Protein AF-W2D8Y1-F1 (afdb_monomer_lite)

Structure (mmCIF, N/CA/C/O backbone):
data_AF-W2D8Y1-F1
#
_entry.id   AF-W2D8Y1-F1
#
loop_
_atom_site.group_PDB
_atom_site.id
_atom_site.type_symbol
_atom_site.label_atom_id
_atom_site.label_alt_id
_atom_site.label_comp_id
_atom_site.label_asym_id
_atom_site.label_entity_id
_atom_site.label_seq_id
_atom_site.pdbx_PDB_ins_code
_atom_site.Cartn_x
_atom_site.Cartn_y
_atom_site.Cartn_z
_atom_site.occupancy
_atom_site.B_iso_or_equiv
_atom_site.auth_seq_id
_atom_site.auth_comp_id
_atom_site.auth_asym_id
_atom_site.auth_atom_id
_atom_site.pdbx_PDB_model_num
ATOM 1 N N . MET A 1 1 ? 14.731 8.573 15.721 1.00 35.47 1 MET A N 1
ATOM 2 C CA . MET A 1 1 ? 14.265 7.332 16.373 1.00 35.47 1 MET A CA 1
ATOM 3 C C . MET A 1 1 ? 12.800 7.178 16.001 1.00 35.47 1 MET A C 1
ATOM 5 O O . MET A 1 1 ? 11.985 7.925 16.518 1.00 35.47 1 MET A O 1
ATOM 9 N N . ILE A 1 2 ? 12.473 6.357 14.999 1.00 42.12 2 ILE A N 1
ATOM 10 C CA . ILE A 1 2 ? 11.069 6.104 14.643 1.00 42.12 2 ILE A CA 1
ATOM 11 C C . ILE A 1 2 ? 10.593 5.062 15.650 1.00 42.12 2 ILE A C 1
ATOM 13 O O . ILE A 1 2 ? 10.961 3.896 15.537 1.00 42.12 2 ILE A O 1
ATOM 17 N N . CYS A 1 3 ? 9.882 5.498 16.687 1.00 50.66 3 CYS A N 1
ATOM 18 C CA . CYS A 1 3 ? 9.230 4.574 17.605 1.00 50.66 3 CYS A CA 1
ATOM 19 C C . CYS A 1 3 ? 8.139 3.858 16.800 1.00 50.66 3 CYS A C 1
ATOM 21 O O . CYS A 1 3 ? 7.205 4.500 16.314 1.00 50.66 3 CYS A O 1
ATOM 23 N N . THR A 1 4 ? 8.297 2.560 16.553 1.00 70.75 4 THR A N 1
ATOM 24 C CA . THR A 1 4 ? 7.277 1.773 15.860 1.00 70.75 4 THR A CA 1
ATOM 25 C C . THR A 1 4 ? 6.094 1.615 16.797 1.00 70.75 4 THR A C 1
ATOM 27 O O . THR A 1 4 ? 6.133 0.815 17.721 1.00 70.75 4 THR A O 1
ATOM 30 N N . ARG A 1 5 ? 5.061 2.429 16.573 1.00 83.75 5 ARG A N 1
ATOM 31 C CA . ARG A 1 5 ? 3.803 2.375 17.318 1.00 83.75 5 ARG A CA 1
ATOM 32 C C . ARG A 1 5 ? 3.112 1.037 17.057 1.00 83.75 5 ARG A C 1
ATOM 34 O O . ARG A 1 5 ? 2.806 0.731 15.899 1.00 83.75 5 ARG A O 1
ATOM 41 N N . GLU A 1 6 ? 2.890 0.250 18.097 1.00 92.31 6 GLU A N 1
ATOM 42 C CA . GLU A 1 6 ? 2.259 -1.067 18.029 1.00 92.31 6 GLU A CA 1
ATOM 43 C C . GLU A 1 6 ? 0.731 -0.972 18.150 1.00 92.31 6 GLU A C 1
ATOM 45 O O . GLU A 1 6 ? 0.166 0.054 18.530 1.00 92.31 6 GLU A O 1
ATOM 50 N N . VAL A 1 7 ? 0.030 -2.067 17.834 1.00 94.00 7 VAL A N 1
ATOM 51 C CA . VAL A 1 7 ? -1.444 -2.146 17.938 1.00 94.00 7 VAL A CA 1
ATOM 52 C C . VAL A 1 7 ? -1.934 -1.789 19.346 1.00 94.00 7 VAL A C 1
ATOM 54 O O . VAL A 1 7 ? -2.941 -1.101 19.497 1.00 94.00 7 VAL A O 1
ATOM 57 N N . GLY A 1 8 ? -1.221 -2.249 20.379 1.00 93.56 8 GLY A N 1
ATOM 58 C CA . GLY A 1 8 ? -1.567 -1.969 21.773 1.00 93.56 8 GLY A CA 1
ATOM 59 C C . GLY A 1 8 ? -1.467 -0.485 22.125 1.00 93.56 8 GLY A C 1
ATOM 60 O O . GLY A 1 8 ? -2.316 0.018 22.858 1.00 93.56 8 GLY A O 1
ATOM 61 N N . ASP A 1 9 ? -0.495 0.227 21.551 1.00 94.19 9 ASP A N 1
ATOM 62 C CA . ASP A 1 9 ? -0.310 1.662 21.786 1.00 94.19 9 ASP A CA 1
ATOM 63 C C . ASP A 1 9 ? -1.487 2.455 21.214 1.00 94.19 9 ASP A C 1
ATOM 65 O O . ASP A 1 9 ? -2.000 3.373 21.850 1.00 94.19 9 ASP A O 1
ATOM 69 N N . ILE A 1 10 ? -1.957 2.061 20.026 1.00 94.94 10 ILE A N 1
ATOM 70 C CA . ILE A 1 10 ? -3.110 2.685 19.368 1.00 94.94 10 ILE A CA 1
ATOM 71 C C . ILE A 1 10 ? -4.388 2.464 20.185 1.00 94.94 10 ILE A C 1
ATOM 73 O O . ILE A 1 10 ? -5.130 3.409 20.442 1.00 94.94 10 ILE A O 1
ATOM 77 N N . ILE A 1 11 ? -4.636 1.231 20.633 1.00 94.62 11 ILE A N 1
ATOM 78 C CA . ILE A 1 11 ? -5.813 0.915 21.461 1.00 94.62 11 ILE A CA 1
ATOM 79 C C . ILE A 1 11 ? -5.760 1.672 22.795 1.00 94.62 11 ILE A C 1
ATOM 81 O O . ILE A 1 11 ? -6.788 2.137 23.285 1.00 94.62 11 ILE A O 1
ATOM 85 N N . SER A 1 12 ? -4.570 1.813 23.380 1.00 93.88 12 SER A N 1
ATOM 86 C CA . SER A 1 12 ? -4.385 2.544 24.636 1.00 93.88 12 SER A CA 1
ATOM 87 C C . SER A 1 12 ? -4.675 4.035 24.465 1.00 93.88 12 SER A C 1
ATOM 89 O O . SER A 1 12 ? -5.379 4.601 25.297 1.00 93.88 12 SER A O 1
ATOM 91 N N . GLU A 1 13 ? -4.222 4.650 23.367 1.00 94.56 13 GLU A N 1
ATOM 92 C CA . GLU A 1 13 ? -4.558 6.041 23.031 1.00 94.56 13 GLU A CA 1
ATOM 93 C C . GLU A 1 13 ? -6.070 6.240 22.901 1.00 94.56 13 GLU A C 1
ATOM 95 O O . GLU A 1 13 ? -6.616 7.129 23.548 1.00 94.56 13 GLU A O 1
ATOM 100 N N . ILE A 1 14 ? -6.758 5.364 22.159 1.00 94.12 14 ILE A N 1
ATOM 101 C CA . ILE A 1 14 ? -8.221 5.417 22.016 1.00 94.12 14 ILE A CA 1
ATOM 102 C C . ILE A 1 14 ? -8.897 5.367 23.391 1.00 94.12 14 ILE A C 1
ATOM 104 O O . ILE A 1 14 ? -9.750 6.200 23.687 1.00 94.12 14 ILE A O 1
ATOM 108 N N . ASN A 1 15 ? -8.497 4.435 24.260 1.00 92.50 15 ASN A N 1
ATOM 109 C CA . ASN A 1 15 ? -9.075 4.311 25.600 1.00 92.50 15 ASN A CA 1
ATOM 110 C C . ASN A 1 15 ? -8.847 5.557 26.461 1.00 92.50 15 ASN A C 1
ATOM 112 O O . ASN A 1 15 ? -9.757 5.990 27.168 1.00 92.50 15 ASN A O 1
ATOM 116 N N . MET A 1 16 ? -7.648 6.138 26.404 1.00 92.12 16 MET A N 1
ATOM 117 C CA . MET A 1 16 ? -7.338 7.369 27.129 1.00 92.12 16 MET A CA 1
ATOM 118 C C . MET A 1 16 ? -8.177 8.543 26.617 1.00 92.12 16 MET A C 1
ATOM 120 O O . MET A 1 16 ? -8.716 9.297 27.428 1.00 92.12 16 MET A O 1
ATOM 124 N N . THR A 1 17 ? -8.349 8.668 25.299 1.00 92.81 17 THR A N 1
ATOM 125 C CA . THR A 1 17 ? -9.210 9.697 24.706 1.00 92.81 17 THR A CA 1
ATOM 126 C C . THR A 1 17 ? -10.669 9.493 25.099 1.00 92.81 17 THR A C 1
ATOM 128 O O . THR A 1 17 ? -11.299 10.448 25.525 1.00 92.81 17 THR A O 1
ATOM 131 N N . VAL A 1 18 ? -11.198 8.267 25.060 1.00 92.00 18 VAL A N 1
ATOM 132 C CA . VAL A 1 18 ? -12.578 7.966 25.494 1.00 92.00 18 VAL A CA 1
ATOM 133 C C . VAL A 1 18 ? -12.795 8.279 26.978 1.00 92.00 18 VAL A C 1
ATOM 135 O O . VAL A 1 18 ? -13.864 8.757 27.354 1.00 92.00 18 VAL A O 1
ATOM 138 N N . ALA A 1 19 ? -11.798 8.038 27.834 1.00 91.00 19 ALA A N 1
ATOM 139 C CA . ALA A 1 19 ? -11.885 8.372 29.255 1.00 91.00 19 ALA A CA 1
ATOM 140 C C . ALA A 1 19 ? -11.982 9.890 29.503 1.00 91.00 19 ALA A C 1
ATOM 142 O O . ALA A 1 19 ? -12.666 10.307 30.437 1.00 91.00 19 ALA A O 1
ATOM 143 N N . ALA A 1 20 ? -11.324 10.707 28.674 1.00 90.88 20 ALA A N 1
ATOM 144 C CA . ALA A 1 20 ? -11.417 12.168 28.729 1.00 90.88 20 ALA A CA 1
ATOM 145 C C . ALA A 1 20 ? -12.668 12.708 28.007 1.00 90.88 20 ALA A C 1
ATOM 147 O O . ALA A 1 20 ? -13.312 13.643 28.479 1.00 90.88 20 ALA A O 1
ATOM 148 N N . GLU A 1 21 ? -13.027 12.094 26.881 1.00 90.50 21 GLU A N 1
ATOM 149 C CA . GLU A 1 21 ? -14.081 12.510 25.960 1.00 90.50 21 GLU A CA 1
ATOM 150 C C . GLU A 1 21 ? -14.948 11.299 25.557 1.00 90.50 21 GLU A C 1
ATOM 152 O O . GLU A 1 21 ? -14.767 10.713 24.487 1.00 90.50 21 GLU A O 1
ATOM 157 N N . PRO A 1 22 ? -15.958 10.923 26.368 1.00 88.62 22 PRO A N 1
ATOM 158 C CA . PRO A 1 22 ? -16.753 9.707 26.143 1.00 88.62 22 PRO A CA 1
ATOM 159 C C . PRO A 1 22 ? -17.559 9.666 24.836 1.00 88.62 22 PRO A C 1
ATOM 161 O O . PRO A 1 22 ? -18.131 8.632 24.500 1.00 88.62 22 PRO A O 1
ATOM 164 N N . ARG A 1 23 ? -17.661 10.796 24.124 1.00 88.44 23 ARG A N 1
ATOM 165 C CA . ARG A 1 23 ? -18.372 10.936 22.842 1.00 88.44 23 ARG A CA 1
ATOM 166 C C . ARG A 1 23 ? -17.430 11.122 21.647 1.00 88.44 23 ARG A C 1
ATOM 168 O O . ARG A 1 23 ? -17.911 11.455 20.566 1.00 88.44 23 ARG A O 1
ATOM 175 N N . ALA A 1 24 ? -16.122 10.953 21.838 1.00 91.06 24 ALA A N 1
ATOM 176 C CA . ALA A 1 24 ? -15.154 11.055 20.755 1.00 91.06 24 ALA A CA 1
ATOM 177 C C . ALA A 1 24 ? -15.461 10.035 19.646 1.00 91.06 24 ALA A C 1
ATOM 179 O O . ALA A 1 24 ? -15.794 8.876 19.913 1.00 91.06 24 ALA A O 1
ATOM 180 N N . VAL A 1 25 ? -15.343 10.483 18.397 1.00 94.19 25 VAL A N 1
ATOM 181 C CA . VAL A 1 25 ? -15.469 9.642 17.201 1.00 94.19 25 VAL A CA 1
ATOM 182 C C . VAL A 1 25 ? -14.084 9.467 16.603 1.00 94.19 25 VAL A C 1
ATOM 184 O O . VAL A 1 25 ? -13.379 10.450 16.397 1.00 94.19 25 VAL A O 1
ATOM 187 N N . PHE A 1 26 ? -13.689 8.236 16.296 1.00 96.19 26 PHE A N 1
ATOM 188 C CA . PHE A 1 26 ? -12.331 7.934 15.851 1.00 96.19 26 PHE A CA 1
ATOM 189 C C . PHE A 1 26 ? -12.291 7.551 14.380 1.00 96.19 26 PHE A C 1
ATOM 191 O O . PHE A 1 26 ? -13.003 6.643 13.948 1.00 96.19 26 PHE A O 1
ATOM 198 N N . TRP A 1 27 ? -11.417 8.206 13.620 1.00 96.75 27 TRP A N 1
ATOM 199 C CA . TRP A 1 27 ? -11.054 7.791 12.268 1.00 96.75 27 TRP A CA 1
ATOM 200 C C . TRP A 1 27 ? -9.610 7.307 12.270 1.00 96.75 27 TRP A C 1
ATOM 202 O O . TRP A 1 27 ? -8.678 8.073 12.521 1.00 96.75 27 TRP A O 1
ATOM 212 N N . LEU A 1 28 ? -9.426 6.022 11.999 1.00 96.62 28 LEU A N 1
ATOM 213 C CA . LEU A 1 28 ? -8.111 5.411 11.871 1.00 96.62 28 LEU A CA 1
ATOM 214 C C . LEU A 1 28 ? -7.688 5.504 10.410 1.00 96.62 28 LEU A C 1
ATOM 216 O O . LEU A 1 28 ? -8.441 5.087 9.533 1.00 96.62 28 LEU A O 1
ATOM 220 N N . LEU A 1 29 ? -6.492 6.033 10.166 1.00 94.25 29 LEU A N 1
ATOM 221 C CA . LEU A 1 29 ? -5.929 6.247 8.832 1.00 94.25 29 LEU A CA 1
ATOM 222 C C . LEU A 1 29 ? -4.572 5.544 8.693 1.00 94.25 29 LEU A C 1
ATOM 224 O O . LEU A 1 29 ? -3.886 5.291 9.691 1.00 94.25 29 LEU A O 1
ATOM 228 N N . GLU A 1 30 ? -4.162 5.228 7.465 1.00 90.00 30 GLU A N 1
ATOM 229 C CA . GLU A 1 30 ? -2.935 4.466 7.219 1.00 90.00 30 GLU A CA 1
ATOM 230 C C . GLU A 1 30 ? -1.665 5.245 7.555 1.00 90.00 30 GLU A C 1
ATOM 232 O O . GLU A 1 30 ? -0.776 4.693 8.215 1.00 90.00 30 GLU A O 1
ATOM 237 N N . GLY A 1 31 ? -1.583 6.509 7.137 1.00 88.12 31 GLY A N 1
ATOM 238 C CA . GLY A 1 31 ? -0.382 7.320 7.290 1.00 88.12 31 GLY A CA 1
ATOM 239 C C . GLY A 1 31 ? -0.631 8.817 7.465 1.00 88.12 31 GLY A C 1
ATOM 240 O O . GLY A 1 31 ? -1.733 9.347 7.319 1.00 88.12 31 GLY A O 1
ATOM 241 N N . VAL A 1 32 ? 0.452 9.533 7.759 1.00 88.69 32 VAL A N 1
ATOM 242 C CA . VAL A 1 32 ? 0.455 10.986 7.983 1.00 88.69 32 VAL A CA 1
ATOM 243 C C . VAL A 1 32 ? -0.107 11.802 6.811 1.00 88.69 32 VAL A C 1
ATOM 245 O O . VAL A 1 32 ? -0.641 12.894 7.021 1.00 88.69 32 VAL A O 1
ATOM 248 N N . THR A 1 33 ? 0.010 11.315 5.574 1.00 85.81 33 THR A N 1
ATOM 249 C CA . THR A 1 33 ? -0.541 12.004 4.397 1.00 85.81 33 THR A CA 1
ATOM 250 C C . THR A 1 33 ? -2.067 12.014 4.436 1.00 85.81 33 THR A C 1
ATOM 252 O O . THR A 1 33 ? -2.664 13.069 4.218 1.00 85.81 33 THR A O 1
ATOM 255 N N . ASP A 1 34 ? -2.689 10.905 4.832 1.00 87.56 34 ASP A N 1
ATOM 256 C CA . ASP A 1 34 ? -4.142 10.798 4.992 1.00 87.56 34 ASP A CA 1
ATOM 257 C C . ASP A 1 34 ? -4.629 11.739 6.091 1.00 87.56 34 ASP A C 1
ATOM 259 O O . ASP A 1 34 ? -5.604 12.466 5.911 1.00 87.56 34 ASP A O 1
ATOM 263 N N . ILE A 1 35 ? -3.892 11.810 7.207 1.00 91.00 35 ILE A N 1
ATOM 264 C CA . ILE A 1 35 ? -4.179 12.755 8.294 1.00 91.00 35 ILE A CA 1
ATOM 265 C C . ILE A 1 35 ? -4.199 14.184 7.751 1.00 91.00 35 ILE A C 1
ATOM 267 O O . ILE A 1 35 ? -5.145 14.928 8.000 1.00 91.00 35 ILE A O 1
ATOM 271 N N . LYS A 1 36 ? -3.180 14.580 6.980 1.00 90.44 36 LYS A N 1
ATOM 272 C CA . LYS A 1 36 ? -3.116 15.921 6.376 1.00 90.44 36 LYS A CA 1
ATOM 273 C C . LYS A 1 36 ? -4.267 16.168 5.403 1.00 90.44 36 LYS A C 1
ATOM 275 O O . LYS A 1 36 ? -4.776 17.288 5.353 1.00 90.44 36 LYS A O 1
ATOM 280 N N . PHE A 1 37 ? -4.676 15.149 4.651 1.00 86.12 37 PHE A N 1
ATOM 281 C CA . PHE A 1 37 ? -5.783 15.245 3.708 1.00 86.12 37 PHE A CA 1
ATOM 282 C C . PHE A 1 37 ? -7.137 15.400 4.416 1.00 86.12 37 PHE A C 1
ATOM 284 O O . PHE A 1 37 ? -7.908 16.296 4.066 1.00 86.12 37 PHE A O 1
ATOM 291 N N . PHE A 1 38 ? -7.425 14.585 5.431 1.00 89.75 38 PHE A N 1
ATOM 292 C CA . PHE A 1 38 ? -8.728 14.576 6.102 1.00 89.75 38 PHE A CA 1
ATOM 293 C C . PHE A 1 38 ? -8.873 15.629 7.197 1.00 89.75 38 PHE A C 1
ATOM 295 O O . PHE A 1 38 ? -9.977 16.124 7.392 1.00 89.75 38 PHE A O 1
ATOM 302 N N . LYS A 1 39 ? -7.791 16.039 7.870 1.00 92.62 39 LYS A N 1
ATOM 303 C CA . LYS A 1 39 ? -7.836 17.029 8.962 1.00 92.62 39 LYS A CA 1
ATOM 304 C C . LYS A 1 39 ? -8.646 18.301 8.649 1.00 92.62 39 LYS A C 1
ATOM 306 O O . LYS A 1 39 ? -9.428 18.694 9.505 1.00 92.62 39 LYS A O 1
ATOM 311 N N . PRO A 1 40 ? -8.522 18.952 7.475 1.00 92.50 40 PRO A N 1
ATOM 312 C CA . PRO A 1 40 ? -9.338 20.127 7.151 1.00 92.50 40 PRO A CA 1
ATOM 313 C C . PRO A 1 40 ? -10.776 19.806 6.690 1.00 92.50 40 PRO A C 1
ATOM 315 O O . PRO A 1 40 ? -11.501 20.724 6.323 1.00 92.50 40 PRO A O 1
ATOM 318 N N . ARG A 1 41 ? -11.178 18.529 6.638 1.00 91.75 41 ARG A N 1
ATOM 319 C CA . ARG A 1 41 ? -12.439 18.035 6.045 1.00 91.75 41 ARG A CA 1
ATOM 320 C C . ARG A 1 41 ? -13.338 17.285 7.035 1.00 91.75 41 ARG A C 1
ATOM 322 O O . ARG A 1 41 ? -14.358 16.745 6.619 1.00 91.75 41 ARG A O 1
ATOM 329 N N . ILE A 1 42 ? -12.955 17.215 8.307 1.00 92.25 42 ILE A N 1
ATOM 330 C CA . ILE A 1 42 ? -13.695 16.503 9.356 1.00 92.25 42 ILE A CA 1
ATOM 331 C C . ILE A 1 42 ? -14.308 17.469 10.371 1.00 92.25 42 ILE A C 1
ATOM 333 O O . ILE A 1 42 ? -13.831 18.588 10.556 1.00 92.25 42 ILE A O 1
ATOM 337 N N . GLU A 1 43 ? -15.346 16.999 11.058 1.00 88.06 43 GLU A N 1
ATOM 338 C CA . GLU A 1 43 ? -15.933 17.685 12.208 1.00 88.06 43 GLU A CA 1
ATOM 339 C C . GLU A 1 43 ? -14.949 17.747 13.382 1.00 88.06 43 GLU A C 1
ATOM 341 O O . GLU A 1 43 ? -14.168 16.818 13.600 1.00 88.06 43 GLU A O 1
ATOM 346 N N . GLN A 1 44 ? -15.033 18.807 14.193 1.00 81.75 44 GLN A N 1
ATOM 347 C CA . GLN A 1 44 ? -14.128 19.020 15.335 1.00 81.75 44 GLN A CA 1
ATOM 348 C C . GLN A 1 44 ? -14.169 17.888 16.373 1.00 81.75 44 GLN A C 1
ATOM 350 O O . GLN A 1 44 ? -13.180 17.656 17.059 1.00 81.75 44 GLN A O 1
ATOM 355 N N . SER A 1 45 ? -15.288 17.168 16.473 1.00 84.62 45 SER A N 1
ATOM 356 C CA . SER A 1 45 ? -15.465 16.032 17.386 1.00 84.62 45 SER A CA 1
ATOM 357 C C . SER A 1 45 ? -14.826 14.724 16.895 1.00 84.62 45 SER A C 1
ATOM 359 O O . S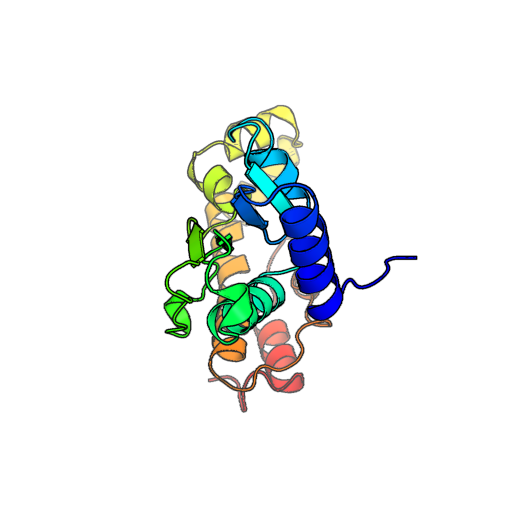ER A 1 45 ? -14.982 13.689 17.546 1.00 84.62 45 SER A O 1
ATOM 361 N N . THR A 1 46 ? -14.167 14.737 15.732 1.00 93.06 46 THR A N 1
ATOM 362 C CA . THR A 1 46 ? -13.526 13.554 15.148 1.00 93.06 46 THR A CA 1
ATOM 363 C C . THR A 1 46 ? -12.031 13.548 15.454 1.00 93.06 46 THR A C 1
ATOM 365 O O . THR A 1 46 ? -11.283 14.429 15.030 1.00 93.06 46 THR A O 1
ATOM 368 N N . THR A 1 47 ? -11.569 12.521 16.157 1.00 95.25 47 THR A N 1
ATOM 369 C CA . THR A 1 47 ? -10.153 12.272 16.420 1.00 95.25 47 THR A CA 1
ATOM 370 C C . THR A 1 47 ? -9.559 11.413 15.306 1.00 95.25 47 THR A C 1
ATOM 372 O O . THR A 1 47 ? -9.999 10.288 15.069 1.00 95.25 47 THR A O 1
ATOM 375 N N . LEU A 1 48 ? -8.533 11.930 14.628 1.00 95.44 48 LEU A N 1
ATOM 376 C CA . LEU A 1 48 ? -7.789 11.175 13.621 1.00 95.44 48 LEU A CA 1
ATOM 377 C C . LEU A 1 48 ? -6.603 10.439 14.255 1.00 95.44 48 LEU A C 1
ATOM 379 O O . LEU A 1 48 ? -5.818 11.052 14.978 1.00 95.44 48 LEU A O 1
ATOM 383 N N . ILE A 1 49 ? -6.432 9.158 13.930 1.00 95.56 49 ILE A N 1
ATOM 384 C CA . ILE A 1 49 ? -5.352 8.311 14.449 1.00 95.56 49 ILE A CA 1
ATOM 385 C C . ILE A 1 49 ? -4.560 7.696 13.294 1.00 95.56 49 ILE A C 1
ATOM 387 O O . ILE A 1 49 ? -5.089 6.921 12.501 1.00 95.56 49 ILE A O 1
ATOM 391 N N . GLU A 1 50 ? -3.261 7.990 13.232 1.00 94.31 50 GLU A N 1
ATOM 392 C CA . GLU A 1 50 ? -2.328 7.336 12.309 1.00 94.31 50 GLU A CA 1
ATOM 393 C C . GLU A 1 50 ? -1.966 5.925 12.802 1.00 94.31 50 GLU A C 1
ATOM 395 O O . GLU A 1 50 ? -1.458 5.748 13.917 1.00 94.31 50 GLU A O 1
ATOM 400 N N . CYS A 1 51 ? -2.178 4.922 11.947 1.00 93.62 51 CYS A N 1
ATOM 401 C CA . CYS A 1 51 ? -1.929 3.513 12.254 1.00 93.62 51 CYS A CA 1
ATOM 402 C C . CYS A 1 51 ? -0.603 2.968 11.701 1.00 93.62 51 CYS A C 1
ATOM 404 O O . CYS A 1 51 ? -0.240 1.831 12.007 1.00 93.62 51 CYS A O 1
ATOM 406 N N . ASN A 1 52 ? 0.155 3.741 10.918 1.00 90.44 52 ASN A N 1
ATOM 407 C CA . ASN A 1 52 ? 1.390 3.288 10.266 1.00 90.44 52 ASN A CA 1
ATOM 408 C C . ASN A 1 52 ? 1.178 2.019 9.416 1.00 90.44 52 ASN A C 1
ATOM 410 O O . ASN A 1 52 ? 1.948 1.054 9.509 1.00 90.44 52 ASN A O 1
ATOM 414 N N . GLY A 1 53 ? 0.112 2.030 8.614 1.00 89.12 53 GLY A N 1
ATOM 415 C CA . GLY A 1 53 ? -0.190 1.037 7.589 1.00 89.12 53 GLY A CA 1
ATOM 416 C C . GLY A 1 53 ? -1.509 0.282 7.774 1.00 89.12 53 GLY A C 1
ATOM 417 O O . GLY A 1 53 ? -1.915 -0.076 8.887 1.00 89.12 53 GLY A O 1
ATOM 418 N N . LYS A 1 54 ? -2.120 -0.047 6.633 1.00 89.56 54 LYS A N 1
ATOM 419 C CA . LYS A 1 54 ? -3.358 -0.820 6.467 1.00 89.56 54 LYS A CA 1
ATOM 420 C C . LYS A 1 54 ? -3.554 -2.000 7.414 1.00 89.56 54 LYS A C 1
ATOM 422 O O . LYS A 1 54 ? -4.551 -2.085 8.126 1.00 89.56 54 LYS A O 1
ATOM 427 N N . TYR A 1 55 ? -2.610 -2.941 7.443 1.00 89.75 55 TYR A N 1
ATOM 428 C CA . TYR A 1 55 ? -2.791 -4.179 8.211 1.00 89.75 55 TYR A CA 1
ATOM 429 C C . TYR A 1 55 ? -2.832 -3.938 9.721 1.00 89.75 55 TYR A C 1
ATOM 431 O O . TYR A 1 55 ? -3.532 -4.658 10.431 1.00 89.75 55 TYR A O 1
ATOM 439 N N . LYS A 1 56 ? -2.126 -2.912 10.212 1.00 93.25 56 LYS A N 1
ATOM 440 C CA . LYS A 1 56 ? -2.162 -2.545 11.629 1.00 93.25 56 LYS A CA 1
ATOM 441 C C . LYS A 1 56 ? -3.497 -1.909 11.991 1.00 93.25 56 LYS A C 1
ATOM 443 O O . LYS A 1 56 ? -4.090 -2.299 12.990 1.00 93.25 56 LYS A O 1
ATOM 448 N N . LEU A 1 57 ? -3.997 -1.008 11.145 1.00 95.00 57 LEU A N 1
ATOM 449 C CA . LEU A 1 57 ? -5.338 -0.433 11.265 1.00 95.00 57 LEU A CA 1
ATOM 450 C C . LEU A 1 57 ? -6.407 -1.529 11.334 1.00 95.00 57 LEU A C 1
ATOM 452 O O . LEU A 1 57 ? -7.227 -1.541 12.250 1.00 95.00 57 LEU A O 1
ATOM 456 N N . ILE A 1 58 ? -6.363 -2.488 10.405 1.00 94.06 58 ILE A N 1
ATOM 457 C CA . ILE A 1 58 ? -7.323 -3.598 10.362 1.00 94.06 58 ILE A CA 1
ATOM 458 C C . ILE A 1 58 ? -7.258 -4.431 11.650 1.00 94.06 58 ILE A C 1
ATOM 460 O O . ILE A 1 58 ? -8.297 -4.823 12.181 1.00 94.06 58 ILE A O 1
ATOM 464 N N . GLU A 1 59 ? -6.058 -4.706 12.161 1.00 94.44 59 GLU A N 1
ATOM 465 C CA . GLU A 1 59 ? -5.873 -5.450 13.410 1.00 94.44 59 GLU A CA 1
ATOM 466 C C . GLU A 1 59 ? -6.404 -4.680 14.631 1.00 94.44 59 GLU A C 1
ATOM 468 O O . GLU A 1 59 ? -7.060 -5.275 15.487 1.00 94.44 59 GLU A O 1
ATOM 473 N N . VAL A 1 60 ? -6.201 -3.359 14.695 1.00 95.31 60 VAL A N 1
ATOM 474 C CA . VAL A 1 60 ? -6.784 -2.503 15.743 1.00 95.31 60 VAL A CA 1
ATOM 475 C C . VAL A 1 60 ? -8.310 -2.598 15.720 1.00 95.31 60 VAL A C 1
ATOM 477 O O . VAL A 1 60 ? -8.913 -2.913 16.745 1.00 95.31 60 VAL A O 1
ATOM 480 N N . ILE A 1 61 ? -8.934 -2.401 14.554 1.00 95.00 61 ILE A N 1
ATOM 481 C CA . ILE A 1 61 ? -10.396 -2.469 14.400 1.00 95.00 61 ILE A CA 1
ATOM 482 C C . ILE A 1 61 ? -10.937 -3.837 14.828 1.00 95.00 61 ILE A C 1
ATOM 484 O O . ILE A 1 61 ? -11.901 -3.916 15.589 1.00 95.00 61 ILE A O 1
ATOM 488 N N . LYS A 1 62 ? -10.293 -4.931 14.401 1.00 93.62 62 LYS A N 1
ATOM 489 C CA . LYS A 1 62 ? -10.689 -6.289 14.808 1.00 93.62 62 LYS A CA 1
ATOM 490 C C . LYS A 1 62 ? -10.660 -6.461 16.324 1.00 93.62 62 LYS A C 1
ATOM 492 O O . LYS A 1 62 ? -11.596 -7.032 16.884 1.00 93.62 62 LYS A O 1
ATOM 497 N N . ARG A 1 63 ? -9.620 -5.956 16.994 1.00 93.19 63 ARG A N 1
ATOM 498 C CA . ARG A 1 63 ? -9.511 -6.036 18.457 1.00 93.19 63 ARG A CA 1
ATOM 499 C C . ARG A 1 63 ? -10.587 -5.215 19.154 1.00 93.19 63 ARG A C 1
ATOM 501 O O . ARG A 1 63 ? -11.233 -5.756 20.049 1.00 93.19 63 ARG A O 1
ATOM 508 N N . LEU A 1 64 ? -10.833 -3.981 18.712 1.00 92.56 64 LEU A N 1
ATOM 509 C CA . LEU A 1 64 ? -11.903 -3.134 19.253 1.00 92.56 64 LEU A CA 1
ATOM 510 C C . LEU A 1 64 ? -13.273 -3.817 19.124 1.00 92.56 64 LEU A C 1
ATOM 512 O O . LEU A 1 64 ? -14.002 -3.919 20.108 1.00 92.56 64 LEU A O 1
ATOM 516 N N . ASN A 1 65 ? -13.570 -4.397 17.958 1.00 91.00 65 ASN A N 1
ATOM 517 C CA . ASN A 1 65 ? -14.832 -5.100 17.718 1.00 91.00 65 ASN A CA 1
ATOM 518 C C . ASN A 1 65 ? -14.960 -6.398 18.547 1.00 91.00 65 ASN A C 1
ATOM 520 O O . ASN A 1 65 ? -16.069 -6.816 18.882 1.00 91.00 65 ASN A O 1
ATOM 524 N N . SER A 1 66 ? -13.843 -7.052 18.889 1.00 89.88 66 SER A N 1
ATOM 525 C CA . SER A 1 66 ? -13.840 -8.325 19.630 1.00 89.88 66 SER A CA 1
ATOM 526 C C . SER A 1 66 ? -14.040 -8.183 21.145 1.00 89.88 66 SER A C 1
ATOM 528 O O . SER A 1 66 ? -14.486 -9.127 21.800 1.00 89.88 66 SER A O 1
ATOM 530 N N . VAL A 1 67 ? -13.723 -7.020 21.721 1.00 87.00 67 VAL A N 1
ATOM 531 C CA . VAL A 1 67 ? -13.753 -6.804 23.172 1.00 87.00 67 VAL A CA 1
ATOM 532 C C . VAL A 1 67 ? -15.046 -6.093 23.558 1.00 87.00 67 VAL A C 1
ATOM 534 O O . VAL A 1 67 ? -15.236 -4.927 23.234 1.00 87.00 67 VAL A O 1
ATOM 537 N N . LYS A 1 68 ? -15.922 -6.764 24.319 1.00 82.75 68 LYS A N 1
ATOM 538 C CA . LYS A 1 68 ? -17.242 -6.227 24.715 1.00 82.75 68 LYS A CA 1
ATOM 539 C C . LYS A 1 68 ? -17.191 -4.830 25.338 1.00 82.75 68 LYS A C 1
ATOM 541 O O . LYS A 1 68 ? -18.055 -4.010 25.061 1.00 82.75 68 LYS A O 1
ATOM 546 N N . THR A 1 69 ? -16.187 -4.545 26.166 1.00 79.88 69 THR A N 1
ATOM 547 C CA . THR A 1 69 ? -16.041 -3.234 26.820 1.00 79.88 69 THR A CA 1
ATOM 548 C C . THR A 1 69 ? -15.651 -2.115 25.854 1.00 79.88 69 THR A C 1
ATOM 550 O O . THR A 1 69 ? -15.787 -0.950 26.208 1.00 79.88 69 THR A O 1
ATOM 553 N N . LEU A 1 70 ? -15.185 -2.451 24.648 1.00 78.44 70 LEU A N 1
ATOM 554 C CA . LEU A 1 70 ? -14.718 -1.512 23.625 1.00 78.44 70 LEU A CA 1
ATOM 555 C C . LEU A 1 70 ? -15.702 -1.373 22.451 1.00 78.44 70 LEU A C 1
ATOM 557 O O . LEU A 1 70 ? -15.531 -0.488 21.620 1.00 78.44 70 LEU A O 1
ATOM 561 N N . GLN A 1 71 ? -16.760 -2.188 22.399 1.00 77.50 71 GLN A N 1
ATOM 562 C CA . GLN A 1 71 ? -17.740 -2.188 21.302 1.00 77.50 71 GLN A CA 1
ATOM 563 C C . GLN A 1 71 ? -18.585 -0.909 21.214 1.00 77.50 71 GLN A C 1
ATOM 565 O O . GLN A 1 71 ? -19.150 -0.627 20.164 1.00 77.50 71 GLN A O 1
ATOM 570 N N . ASN A 1 72 ? -18.661 -0.121 22.291 1.00 82.81 72 ASN A N 1
ATOM 571 C CA . ASN A 1 72 ? -19.393 1.150 22.301 1.00 82.81 72 ASN A CA 1
ATOM 572 C C . ASN A 1 72 ? -18.582 2.319 21.714 1.00 82.81 72 ASN A C 1
ATOM 574 O O . ASN A 1 72 ? -19.102 3.429 21.613 1.00 82.81 72 ASN A O 1
ATOM 578 N N . ILE A 1 73 ? -17.312 2.100 21.362 1.00 88.69 73 ILE A N 1
ATOM 579 C CA . ILE A 1 73 ? -16.449 3.134 20.790 1.00 88.69 73 ILE A CA 1
ATOM 580 C C . ILE A 1 73 ? -16.813 3.314 19.315 1.00 88.69 73 ILE A C 1
ATOM 582 O O . ILE A 1 73 ? -16.750 2.369 18.528 1.00 88.69 73 ILE A O 1
ATOM 586 N N . VAL A 1 74 ? -17.162 4.541 18.926 1.00 91.81 74 VAL A N 1
ATOM 587 C CA . VAL A 1 74 ? -17.464 4.867 17.528 1.00 91.81 74 VAL A CA 1
ATOM 588 C C . VAL A 1 74 ? -16.152 5.013 16.768 1.00 91.81 74 VAL A C 1
ATOM 590 O O . VAL A 1 74 ? -15.455 6.020 16.892 1.00 91.81 74 VAL A O 1
ATOM 593 N N . VAL A 1 75 ? -15.811 3.992 15.985 1.00 94.94 75 VAL A N 1
ATOM 594 C CA . VAL A 1 75 ? -14.553 3.925 15.242 1.00 94.94 75 VAL A CA 1
ATOM 595 C C . VAL A 1 75 ? -14.784 3.511 13.792 1.00 94.94 75 VAL A C 1
ATOM 597 O O . VAL A 1 75 ? -15.490 2.538 13.517 1.00 94.94 75 VAL A O 1
ATOM 600 N N . MET A 1 76 ? -14.155 4.241 12.873 1.00 95.81 76 MET A N 1
ATOM 601 C CA . MET A 1 76 ? -14.125 3.953 11.442 1.00 95.81 76 MET A CA 1
ATOM 602 C C . MET A 1 76 ? -12.673 3.858 10.972 1.00 95.81 76 MET A C 1
ATOM 604 O O . MET A 1 76 ? -11.852 4.710 11.302 1.00 95.81 76 MET A O 1
ATOM 608 N N . GLY A 1 77 ? -12.346 2.823 10.205 1.00 96.00 77 GLY A N 1
ATOM 609 C CA . GLY A 1 77 ? -11.070 2.729 9.501 1.00 96.00 77 GLY A CA 1
ATOM 610 C C . GLY A 1 77 ? -11.202 3.204 8.059 1.00 96.00 77 GLY A C 1
ATOM 611 O O . GLY A 1 77 ? -12.179 2.858 7.400 1.00 96.00 77 GLY A O 1
ATOM 612 N N . LEU A 1 78 ? -10.225 3.958 7.563 1.00 93.38 78 LEU A N 1
ATOM 613 C CA . LEU A 1 78 ? -10.096 4.281 6.144 1.00 93.38 78 LEU A CA 1
ATOM 614 C C . LEU A 1 78 ? -8.777 3.710 5.630 1.00 93.38 78 LEU A C 1
ATOM 616 O O . LEU A 1 78 ? -7.720 3.959 6.212 1.00 93.38 78 LEU A O 1
ATOM 620 N N . VAL A 1 79 ? -8.862 2.925 4.560 1.00 90.88 79 VAL A N 1
ATOM 621 C CA . VAL A 1 79 ? -7.709 2.269 3.930 1.00 90.88 79 VAL A CA 1
ATOM 622 C C . VAL A 1 79 ? -7.744 2.462 2.425 1.00 90.88 79 VAL A C 1
ATOM 624 O O . VAL A 1 79 ? -8.823 2.540 1.838 1.00 90.88 79 VAL A O 1
ATOM 627 N N . ASP A 1 80 ? -6.589 2.457 1.780 1.00 86.44 80 ASP A N 1
ATOM 628 C CA . ASP A 1 80 ? -6.534 2.354 0.330 1.00 86.44 80 ASP A CA 1
ATOM 629 C C . ASP A 1 80 ? -6.920 0.940 -0.097 1.00 86.44 80 ASP A C 1
ATOM 631 O O . ASP A 1 80 ? -6.521 -0.055 0.515 1.00 86.44 80 ASP A O 1
ATOM 635 N N . ASN A 1 81 ? -7.742 0.807 -1.144 1.00 84.06 81 ASN A N 1
ATOM 636 C CA . ASN A 1 81 ? -8.125 -0.526 -1.627 1.00 84.06 81 ASN A CA 1
ATOM 637 C C . ASN A 1 81 ? -6.914 -1.255 -2.237 1.00 84.06 81 ASN A C 1
ATOM 639 O O . ASN A 1 81 ? -6.862 -2.484 -2.205 1.00 84.06 81 ASN A O 1
ATOM 643 N N . ASP A 1 82 ? -5.901 -0.515 -2.711 1.00 83.50 82 ASP A N 1
ATOM 644 C CA . ASP A 1 82 ? -4.700 -1.056 -3.353 1.00 83.50 82 ASP A CA 1
ATOM 645 C C . ASP A 1 82 ? -5.084 -2.131 -4.395 1.00 83.50 82 ASP A C 1
ATOM 647 O O . ASP A 1 82 ? -5.665 -1.871 -5.451 1.00 83.50 82 ASP A O 1
ATOM 651 N N . TYR A 1 83 ? -4.800 -3.389 -4.070 1.00 82.00 83 TYR A N 1
ATOM 652 C CA . TYR A 1 83 ? -5.124 -4.567 -4.849 1.00 82.00 83 TYR A CA 1
ATOM 653 C C . TYR A 1 83 ? -5.810 -5.642 -3.996 1.00 82.00 83 TYR A C 1
ATOM 655 O O . TYR A 1 83 ? -5.738 -6.826 -4.326 1.00 82.00 83 TYR A O 1
ATOM 663 N N . ASP A 1 84 ? -6.503 -5.265 -2.917 1.00 83.12 84 ASP A N 1
ATOM 664 C CA . ASP A 1 84 ? -7.247 -6.217 -2.075 1.00 83.12 84 ASP A CA 1
ATOM 665 C C . ASP A 1 84 ? -8.290 -6.990 -2.882 1.00 83.12 84 ASP A C 1
ATOM 667 O O . ASP A 1 84 ? -8.473 -8.191 -2.660 1.00 83.12 84 ASP A O 1
ATOM 671 N N . TRP A 1 85 ? -8.887 -6.332 -3.882 1.00 84.31 85 TRP A N 1
ATOM 672 C CA . TRP A 1 85 ? -9.795 -6.933 -4.859 1.00 84.31 85 TRP A CA 1
ATOM 673 C C . TRP A 1 85 ? -9.195 -8.150 -5.587 1.00 84.31 85 TRP A C 1
ATOM 675 O O . TRP A 1 85 ? -9.948 -9.041 -5.973 1.00 84.31 85 TRP A O 1
ATOM 685 N N . LEU A 1 86 ? -7.864 -8.244 -5.731 1.00 84.50 86 LEU A N 1
ATOM 686 C CA . LEU A 1 86 ? -7.203 -9.435 -6.287 1.00 84.50 86 LEU A CA 1
ATOM 687 C C . LEU A 1 86 ? -7.211 -10.615 -5.315 1.00 84.50 86 LEU A C 1
ATOM 689 O O . LEU A 1 86 ? -7.271 -11.762 -5.742 1.00 84.50 86 LEU A O 1
ATOM 693 N N . THR A 1 87 ? -7.115 -10.348 -4.015 1.00 81.25 87 THR A N 1
ATOM 694 C CA . THR A 1 87 ? -6.958 -11.390 -2.986 1.00 81.25 87 THR A CA 1
ATOM 695 C C . THR A 1 87 ? -8.284 -11.866 -2.396 1.00 81.25 87 THR A C 1
ATOM 697 O O . THR A 1 87 ? -8.300 -12.821 -1.621 1.00 81.25 87 THR A O 1
ATOM 700 N N . GLY A 1 88 ? -9.395 -11.200 -2.728 1.00 81.62 88 GLY A N 1
ATOM 701 C CA . GLY A 1 88 ? -10.697 -11.451 -2.107 1.00 81.62 88 GLY A CA 1
ATOM 702 C C . GLY A 1 88 ? -10.724 -11.112 -0.613 1.00 81.62 88 GLY A C 1
ATOM 703 O O . GLY A 1 88 ? -11.586 -11.611 0.115 1.00 81.62 88 GLY A O 1
ATOM 704 N N . PHE A 1 89 ? -9.766 -10.305 -0.143 1.00 83.50 89 PHE A N 1
ATOM 705 C CA . PHE A 1 89 ? -9.675 -9.913 1.255 1.00 83.50 89 PHE A CA 1
ATOM 706 C C . PHE A 1 89 ? -10.932 -9.140 1.663 1.00 83.50 89 PHE A C 1
ATOM 708 O O . PHE A 1 89 ? -11.336 -8.185 1.003 1.00 83.50 89 PHE A O 1
ATOM 715 N N . ARG A 1 90 ? -11.566 -9.574 2.757 1.00 86.56 90 ARG A N 1
ATOM 716 C CA . ARG A 1 90 ? -12.763 -8.926 3.299 1.00 86.56 90 ARG A CA 1
ATOM 717 C C . ARG A 1 90 ? -12.377 -8.004 4.444 1.00 86.56 90 ARG A C 1
ATOM 719 O O . ARG A 1 90 ? -11.840 -8.457 5.457 1.00 86.56 90 ARG A O 1
ATOM 726 N N . LEU A 1 91 ? -12.672 -6.722 4.269 1.00 90.94 91 LEU A N 1
ATOM 727 C CA . LEU A 1 91 ? -12.491 -5.708 5.298 1.00 90.94 91 LEU A CA 1
ATOM 728 C C . LEU A 1 91 ? -13.525 -5.887 6.426 1.00 90.94 91 LEU A C 1
ATOM 730 O O . LEU A 1 91 ? -14.623 -6.392 6.170 1.00 90.94 91 LEU A O 1
ATOM 734 N N . PRO A 1 92 ? -13.190 -5.510 7.675 1.00 92.50 92 PRO A N 1
ATOM 735 C CA . PRO A 1 92 ? -14.188 -5.371 8.734 1.00 92.50 92 PRO A CA 1
ATOM 736 C C . PRO A 1 92 ? -15.293 -4.384 8.329 1.00 92.50 92 PRO A C 1
ATOM 738 O O . PRO A 1 92 ? -15.039 -3.459 7.568 1.00 92.50 92 PRO A O 1
ATOM 741 N N . GLU A 1 93 ? -16.500 -4.553 8.871 1.00 90.62 93 GLU A N 1
ATOM 742 C CA . GLU A 1 93 ? -17.687 -3.764 8.492 1.00 90.62 93 GLU A CA 1
ATOM 743 C C . GLU A 1 93 ? -17.501 -2.249 8.674 1.00 90.62 93 GLU A C 1
ATOM 745 O O . GLU A 1 93 ? -17.947 -1.458 7.851 1.00 90.62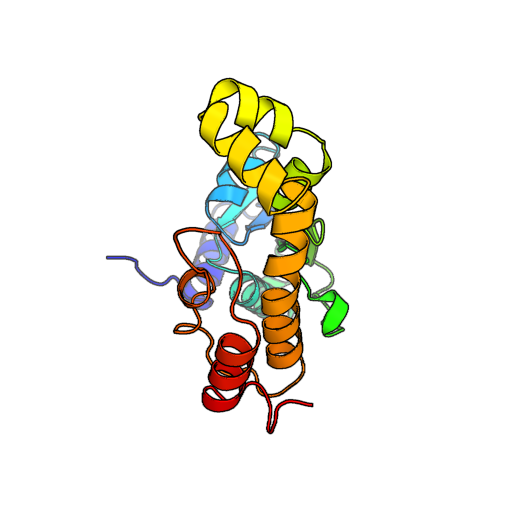 93 GLU A O 1
ATOM 750 N N . ASN A 1 94 ? -16.782 -1.843 9.720 1.00 92.94 94 ASN A N 1
ATOM 751 C CA . ASN A 1 94 ? -16.455 -0.449 10.008 1.00 92.94 94 ASN A CA 1
ATOM 752 C C . ASN A 1 94 ? -15.128 0.018 9.382 1.00 92.94 94 ASN A C 1
ATOM 754 O O . ASN A 1 94 ? -14.534 0.988 9.855 1.00 92.94 94 ASN A O 1
ATOM 758 N N . VAL A 1 95 ? -14.648 -0.655 8.332 1.00 94.94 95 VAL A N 1
ATOM 759 C CA . VAL A 1 95 ? -13.514 -0.200 7.518 1.00 94.94 95 VAL A CA 1
ATOM 760 C C . VAL A 1 95 ? -13.987 0.088 6.100 1.00 94.94 95 VAL A C 1
ATOM 762 O O . VAL A 1 95 ? -14.474 -0.793 5.396 1.00 94.94 95 VAL A O 1
ATOM 765 N N . VAL A 1 96 ? -13.796 1.331 5.674 1.00 92.88 96 VAL A N 1
ATOM 766 C CA . VAL A 1 96 ? -14.107 1.804 4.329 1.00 92.88 96 VAL A CA 1
ATOM 767 C C . VAL A 1 96 ? -12.820 1.827 3.515 1.00 92.88 96 VAL A C 1
ATOM 769 O O . VAL A 1 96 ? -11.809 2.374 3.952 1.00 92.88 96 VAL A O 1
ATOM 772 N N . SER A 1 97 ? -12.854 1.240 2.321 1.00 90.31 97 SER A N 1
ATOM 773 C CA . SER A 1 97 ? -11.753 1.361 1.370 1.00 90.31 97 SER A CA 1
ATOM 774 C C . SER A 1 97 ? -11.970 2.526 0.410 1.00 90.31 97 SER A C 1
ATOM 776 O O . SER A 1 97 ? -13.084 2.706 -0.088 1.00 90.31 97 SER A O 1
ATOM 778 N N . THR A 1 98 ? -10.911 3.261 0.095 1.00 84.06 98 THR A N 1
ATOM 779 C CA . THR A 1 98 ? -10.899 4.284 -0.957 1.00 84.06 98 THR A CA 1
ATOM 780 C C . THR A 1 98 ? -10.727 3.640 -2.346 1.00 84.06 98 THR A C 1
ATOM 782 O O . THR A 1 98 ? -10.869 2.427 -2.526 1.00 84.06 98 THR A O 1
ATOM 785 N N . GLU A 1 99 ? -10.466 4.454 -3.365 1.00 80.06 99 GLU A N 1
ATOM 786 C CA . GLU A 1 99 ? -10.182 3.994 -4.722 1.00 80.06 99 GLU A CA 1
ATOM 787 C C . GLU A 1 99 ? -8.955 3.043 -4.744 1.00 80.06 99 GLU A C 1
ATOM 789 O O . GLU A 1 99 ? -7.983 3.284 -4.035 1.00 80.06 99 GLU A O 1
ATOM 794 N N . PRO A 1 100 ? -8.920 1.983 -5.581 1.00 75.81 100 PRO A N 1
ATOM 795 C CA . PRO A 1 100 ? -7.742 1.111 -5.768 1.00 75.81 100 PRO A CA 1
ATOM 796 C C . PRO A 1 100 ? -6.448 1.798 -6.219 1.00 75.81 100 PRO A C 1
ATOM 798 O O . PRO A 1 100 ? -5.452 1.133 -6.496 1.00 75.81 100 PRO A O 1
ATOM 801 N N . ARG A 1 101 ? -6.487 3.108 -6.430 1.00 73.25 101 ARG A N 1
ATOM 802 C CA . ARG A 1 101 ? -5.404 3.893 -7.000 1.00 73.25 101 ARG A CA 1
ATOM 803 C C . ARG A 1 101 ? -5.057 4.951 -5.986 1.00 73.25 101 ARG A C 1
ATOM 805 O O . ARG A 1 101 ? -5.945 5.656 -5.514 1.00 73.25 101 ARG A O 1
ATOM 812 N N . ASP A 1 102 ? -3.767 5.068 -5.730 1.00 72.81 102 ASP A N 1
ATOM 813 C CA . ASP A 1 102 ? -3.230 6.225 -5.046 1.00 72.81 102 ASP A CA 1
ATOM 814 C C . ASP A 1 102 ? -3.542 7.508 -5.834 1.00 72.81 102 ASP A C 1
ATOM 816 O O . ASP A 1 102 ? -3.962 7.502 -7.004 1.00 72.81 102 ASP A O 1
ATOM 820 N N . LEU A 1 103 ? -3.359 8.640 -5.161 1.00 68.75 103 LEU A N 1
ATOM 821 C CA . LEU A 1 103 ? -3.606 9.952 -5.742 1.00 68.75 103 LEU A CA 1
ATOM 822 C C . LEU A 1 103 ? -2.770 10.156 -7.016 1.00 68.75 103 LEU A C 1
ATOM 824 O O . LEU A 1 103 ? -3.270 10.697 -8.001 1.00 68.75 103 LEU A O 1
ATOM 828 N N . GLU A 1 104 ? -1.531 9.670 -7.034 1.00 75.31 104 GLU A N 1
ATOM 829 C CA . GLU A 1 104 ? -0.633 9.685 -8.186 1.00 75.31 104 GLU A CA 1
ATOM 830 C C . GLU A 1 104 ? -1.230 8.932 -9.385 1.00 75.31 104 GLU A C 1
ATOM 832 O O . GLU A 1 104 ? -1.235 9.449 -10.506 1.00 75.31 104 GLU A O 1
ATOM 837 N N . GLY A 1 105 ? -1.792 7.742 -9.168 1.00 76.69 105 GLY A N 1
ATOM 838 C CA . GLY A 1 105 ? -2.471 6.948 -10.189 1.00 76.69 105 GLY A CA 1
ATOM 839 C C . GLY A 1 105 ? -3.759 7.593 -10.704 1.00 76.69 105 GLY A C 1
ATOM 840 O O . GLY A 1 105 ? -4.111 7.426 -11.879 1.00 76.69 105 GLY A O 1
ATOM 841 N N . VAL A 1 106 ? -4.456 8.363 -9.864 1.00 77.75 106 VAL A N 1
ATOM 842 C CA . VAL A 1 106 ? -5.585 9.204 -10.295 1.00 77.75 106 VAL A CA 1
ATOM 843 C C . VAL A 1 106 ? -5.087 10.359 -11.170 1.00 77.75 106 VAL A C 1
ATOM 845 O O . VAL A 1 106 ? -5.603 10.550 -12.274 1.00 77.75 106 VAL A O 1
ATOM 848 N N . LEU A 1 107 ? -4.045 11.074 -10.734 1.00 74.94 107 LEU A N 1
ATOM 849 C CA . LEU A 1 107 ? -3.456 12.206 -11.459 1.00 74.94 107 LEU A CA 1
ATOM 850 C C . LEU A 1 107 ? -2.890 11.803 -12.827 1.00 74.94 107 LEU A C 1
ATOM 852 O O . LEU A 1 107 ? -3.086 12.525 -13.806 1.00 74.94 107 LEU A O 1
ATOM 856 N N . LEU A 1 108 ? -2.257 10.628 -12.924 1.00 77.31 108 LEU A N 1
ATOM 857 C CA . LEU A 1 108 ? -1.749 10.090 -14.192 1.00 77.31 108 LEU A CA 1
ATOM 858 C C . LEU A 1 108 ? -2.846 9.909 -15.249 1.00 77.31 108 LEU A C 1
ATOM 860 O O . LEU A 1 108 ? -2.554 9.980 -16.439 1.00 77.31 108 LEU A O 1
ATOM 864 N N . ARG A 1 109 ? -4.101 9.686 -14.840 1.00 73.31 109 ARG A N 1
ATOM 865 C CA . ARG A 1 109 ? -5.230 9.474 -15.763 1.00 73.31 109 ARG A CA 1
ATOM 866 C C . ARG A 1 109 ? -6.093 10.703 -15.987 1.00 73.31 109 ARG A C 1
ATOM 868 O O . ARG A 1 109 ? -6.838 10.741 -16.957 1.00 73.31 109 ARG A O 1
ATOM 875 N N . ALA A 1 110 ? -5.984 11.706 -15.127 1.00 77.81 110 ALA A N 1
ATOM 876 C CA . ALA A 1 110 ? -6.693 12.971 -15.272 1.00 77.81 110 ALA A CA 1
ATOM 877 C C . ALA A 1 110 ? -6.033 13.922 -16.298 1.00 77.81 110 ALA A C 1
ATOM 879 O O . ALA A 1 110 ? -6.304 15.118 -16.281 1.00 77.81 110 ALA A O 1
ATOM 880 N N . ASN A 1 111 ? -5.143 13.416 -17.167 1.00 72.31 111 ASN A N 1
ATOM 881 C CA . ASN A 1 111 ? -4.316 14.193 -18.106 1.00 72.31 111 ASN A CA 1
ATOM 882 C C . ASN A 1 111 ? -3.501 15.316 -17.439 1.00 72.31 111 ASN A C 1
ATOM 884 O O . ASN A 1 111 ? -3.028 16.237 -18.098 1.00 72.31 111 ASN A O 1
ATOM 888 N N . CYS A 1 112 ? -3.289 15.240 -16.122 1.00 83.62 112 CYS A N 1
ATOM 889 C CA . CYS A 1 112 ? -2.494 16.231 -15.403 1.00 83.62 112 CYS A CA 1
ATOM 890 C C . CYS A 1 112 ? -1.002 16.106 -15.726 1.00 83.62 112 CYS A C 1
ATOM 892 O O . CYS A 1 112 ? -0.250 17.057 -15.526 1.00 83.62 112 CYS A O 1
ATOM 894 N N . ILE A 1 113 ? -0.574 14.942 -16.223 1.00 85.62 113 ILE A N 1
ATOM 895 C CA . ILE A 1 113 ? 0.827 14.666 -16.531 1.00 85.62 113 ILE A CA 1
ATOM 896 C C . ILE A 1 113 ? 1.385 15.618 -17.590 1.00 85.62 113 ILE A C 1
ATOM 898 O O . ILE A 1 113 ? 2.513 16.070 -17.439 1.00 85.62 113 ILE A O 1
ATOM 902 N N . ASP A 1 114 ? 0.595 15.992 -18.598 1.00 86.38 114 ASP A N 1
ATOM 903 C CA . ASP A 1 114 ? 1.052 16.893 -19.657 1.00 86.38 114 ASP A CA 1
ATOM 904 C C . ASP A 1 114 ? 1.362 18.283 -19.095 1.00 86.38 114 ASP A C 1
ATOM 906 O O . ASP A 1 114 ? 2.398 18.861 -19.415 1.00 86.38 114 ASP A O 1
ATOM 910 N N . ASN A 1 115 ? 0.528 18.775 -18.173 1.00 88.69 115 ASN A N 1
ATOM 911 C CA . ASN A 1 115 ? 0.760 20.047 -17.487 1.00 88.69 115 ASN A CA 1
ATOM 912 C C . ASN A 1 115 ? 2.013 19.988 -16.602 1.00 88.69 115 ASN A C 1
ATOM 914 O O . ASN A 1 115 ? 2.817 20.917 -16.605 1.00 88.69 115 ASN A O 1
ATOM 918 N N . VAL A 1 116 ? 2.211 18.885 -15.869 1.00 87.44 116 VAL A N 1
ATOM 919 C CA . VAL A 1 116 ? 3.409 18.696 -15.032 1.00 87.44 116 VAL A CA 1
ATOM 920 C C . VAL A 1 116 ? 4.672 18.639 -15.893 1.00 87.44 116 VAL A C 1
ATOM 922 O O . VAL A 1 116 ? 5.683 19.247 -15.546 1.00 87.44 116 VAL A O 1
ATOM 925 N N . LEU A 1 117 ? 4.632 17.928 -17.020 1.00 90.50 117 LEU A N 1
ATOM 926 C CA . LEU A 1 117 ? 5.766 17.829 -17.937 1.00 90.50 117 LEU A CA 1
ATOM 927 C C . LEU A 1 117 ? 6.062 19.167 -18.621 1.00 90.50 117 LEU A C 1
ATOM 929 O O . LEU A 1 117 ? 7.231 19.512 -18.770 1.00 90.50 117 LEU A O 1
ATOM 933 N N . ALA A 1 118 ? 5.033 19.922 -19.007 1.00 90.12 118 ALA A N 1
ATOM 934 C CA . ALA A 1 118 ? 5.200 21.241 -19.609 1.00 90.12 118 ALA A CA 1
ATOM 935 C C . ALA A 1 118 ? 5.880 22.236 -18.655 1.00 90.12 118 ALA A C 1
ATOM 937 O O . ALA A 1 118 ? 6.730 23.007 -19.093 1.00 90.12 118 ALA A O 1
ATOM 938 N N . GLU A 1 119 ? 5.536 22.191 -17.366 1.00 94.00 119 GLU A N 1
ATOM 939 C CA . GLU A 1 119 ? 6.081 23.101 -16.353 1.00 94.00 119 GLU A CA 1
ATOM 940 C C . GLU A 1 119 ? 7.483 22.686 -15.878 1.00 94.00 119 GLU A C 1
ATOM 942 O O . GLU A 1 119 ? 8.377 23.521 -15.744 1.00 94.00 119 GLU A O 1
ATOM 947 N N . TYR A 1 120 ? 7.694 21.393 -15.609 1.00 93.88 120 TYR A N 1
ATOM 948 C CA . TYR A 1 120 ? 8.866 20.935 -14.852 1.00 93.88 120 TYR A CA 1
ATOM 949 C C . TYR A 1 120 ? 9.868 20.097 -15.651 1.00 93.88 120 TYR A C 1
ATOM 951 O O . TYR A 1 120 ? 10.981 19.868 -15.167 1.00 93.88 120 TYR A O 1
ATOM 959 N N . ALA A 1 121 ? 9.516 19.595 -16.838 1.00 93.19 121 ALA A N 1
ATOM 960 C CA . ALA A 1 121 ? 10.390 18.694 -17.585 1.00 93.19 121 ALA A CA 1
ATOM 961 C C . ALA A 1 121 ? 11.208 19.414 -18.666 1.00 93.19 121 ALA A C 1
ATOM 963 O O . ALA A 1 121 ? 10.817 20.423 -19.245 1.00 93.19 121 ALA A O 1
ATOM 964 N N . ASN A 1 122 ? 12.366 18.840 -19.002 1.00 95.06 122 ASN A N 1
ATOM 965 C CA . ASN A 1 122 ? 13.131 19.276 -20.163 1.00 95.06 122 ASN A CA 1
ATOM 966 C C . ASN A 1 122 ? 12.431 18.804 -21.451 1.00 95.06 122 ASN A C 1
ATOM 968 O O . ASN A 1 122 ? 12.378 17.602 -21.723 1.00 95.06 122 ASN A O 1
ATOM 972 N N . ALA A 1 123 ? 11.947 19.745 -22.265 1.00 94.56 123 ALA A N 1
ATOM 973 C CA . ALA A 1 123 ? 11.203 19.445 -23.491 1.00 94.56 123 ALA A CA 1
ATOM 974 C C . ALA A 1 123 ? 11.978 18.550 -24.479 1.00 94.56 123 ALA A C 1
ATOM 976 O O . ALA A 1 123 ? 11.402 17.649 -25.088 1.00 94.56 123 ALA A O 1
ATOM 977 N N . THR A 1 124 ? 13.295 18.737 -24.613 1.00 95.06 124 THR A N 1
ATOM 978 C CA . THR A 1 124 ? 14.136 17.898 -25.482 1.00 95.06 124 THR A CA 1
ATOM 979 C C . THR A 1 124 ? 14.184 16.455 -24.985 1.00 95.06 124 THR A C 1
ATOM 981 O O . THR A 1 124 ? 14.056 15.527 -25.785 1.00 95.06 124 THR A O 1
ATOM 984 N N . ALA A 1 125 ? 14.317 16.250 -23.672 1.00 91.81 125 ALA A N 1
ATOM 985 C CA . ALA A 1 125 ? 14.308 14.921 -23.067 1.00 91.81 125 ALA A CA 1
ATOM 986 C C . ALA A 1 125 ? 12.940 14.237 -23.210 1.00 91.81 125 ALA A C 1
ATOM 988 O O . ALA A 1 125 ? 12.884 13.058 -23.557 1.00 91.81 125 ALA A O 1
ATOM 989 N N . VAL A 1 126 ? 11.847 14.983 -23.014 1.00 93.44 126 VAL A N 1
ATOM 990 C CA . VAL A 1 126 ? 10.469 14.503 -23.221 1.00 93.44 126 VAL A CA 1
ATOM 991 C C . VAL A 1 126 ? 10.269 14.048 -24.667 1.00 93.44 126 VAL A C 1
ATOM 993 O O . VAL A 1 126 ? 9.872 12.909 -24.907 1.00 93.44 126 VAL A O 1
ATOM 996 N N . ASN A 1 127 ? 10.628 14.889 -25.638 1.00 93.69 127 ASN A N 1
ATOM 997 C CA . ASN A 1 127 ? 10.492 14.568 -27.060 1.00 93.69 127 ASN A CA 1
ATOM 998 C C . ASN A 1 127 ? 11.351 13.365 -27.466 1.00 93.69 127 ASN A C 1
ATOM 1000 O O . ASN A 1 127 ? 10.898 12.498 -28.217 1.00 93.69 1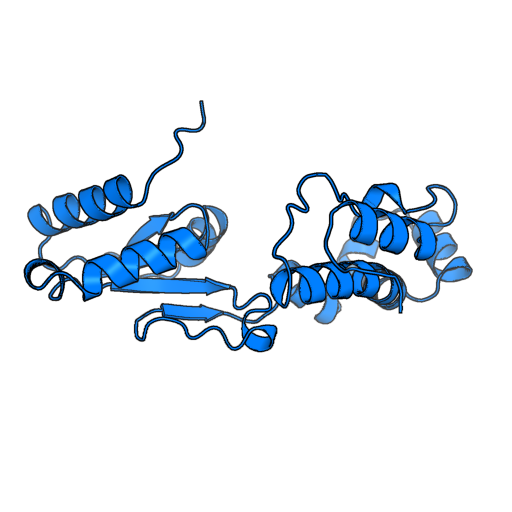27 ASN A O 1
ATOM 1004 N N . HIS A 1 128 ? 12.582 13.283 -26.954 1.00 92.00 128 HIS A N 1
ATOM 1005 C CA . HIS A 1 128 ? 13.450 12.134 -27.187 1.00 92.00 128 HIS A CA 1
ATOM 1006 C C . HIS A 1 128 ? 12.844 10.850 -26.609 1.00 92.00 128 HIS A C 1
ATOM 1008 O O . HIS A 1 128 ? 12.766 9.841 -27.312 1.00 92.00 128 HIS A O 1
ATOM 1014 N N . PHE A 1 129 ? 12.358 10.893 -25.365 1.00 91.88 129 PHE A N 1
ATOM 1015 C CA . PHE A 1 129 ? 11.706 9.752 -24.733 1.00 91.88 129 PHE A CA 1
ATOM 1016 C C . PHE A 1 129 ? 10.502 9.280 -25.549 1.00 91.88 129 PHE A C 1
ATOM 1018 O O . PHE A 1 129 ? 10.407 8.085 -25.829 1.00 91.88 129 PHE A O 1
ATOM 1025 N N . ILE A 1 130 ? 9.624 10.201 -25.964 1.00 93.56 130 ILE A N 1
ATOM 1026 C CA . ILE A 1 130 ? 8.418 9.879 -26.740 1.00 93.56 130 ILE A CA 1
ATOM 1027 C C . ILE A 1 130 ? 8.783 9.235 -28.078 1.00 93.56 130 ILE A C 1
ATOM 1029 O O . ILE A 1 130 ? 8.176 8.239 -28.471 1.00 93.56 130 ILE A O 1
ATOM 1033 N N . LYS A 1 131 ? 9.817 9.743 -28.756 1.00 92.88 131 LYS A N 1
ATOM 1034 C CA . LYS A 1 131 ? 10.296 9.179 -30.025 1.00 92.88 131 LYS A CA 1
ATOM 1035 C C . LYS A 1 131 ? 10.784 7.734 -29.883 1.00 92.88 131 LYS A C 1
ATOM 1037 O O . LYS A 1 131 ? 10.585 6.937 -30.793 1.00 92.88 131 LYS A O 1
ATOM 1042 N N . VAL A 1 132 ? 11.444 7.410 -28.772 1.00 90.44 132 VAL A N 1
ATOM 1043 C CA . VAL A 1 132 ? 12.032 6.081 -28.535 1.00 90.44 132 VAL A CA 1
ATOM 1044 C C . VAL A 1 132 ? 11.011 5.097 -27.959 1.00 90.44 132 VAL A C 1
ATOM 1046 O O . VAL A 1 132 ? 11.033 3.919 -28.301 1.00 90.44 132 VAL A O 1
ATOM 1049 N N . ASN A 1 133 ? 10.121 5.564 -27.081 1.00 90.62 133 ASN A N 1
ATOM 1050 C CA . ASN A 1 133 ? 9.313 4.702 -26.216 1.00 90.62 133 ASN A CA 1
ATOM 1051 C C . ASN A 1 133 ? 7.795 4.845 -26.407 1.00 90.62 133 ASN A C 1
ATOM 1053 O O . ASN A 1 133 ? 7.046 4.081 -25.796 1.00 90.62 133 ASN A O 1
ATOM 1057 N N . GLY A 1 134 ? 7.339 5.793 -27.228 1.00 92.62 134 GLY A N 1
ATOM 1058 C CA . GLY A 1 134 ? 5.926 6.143 -27.370 1.00 92.62 134 GLY A CA 1
ATOM 1059 C C . GLY A 1 134 ? 5.419 7.083 -26.265 1.00 92.62 134 GLY A C 1
ATOM 1060 O O . GLY A 1 134 ? 6.220 7.656 -25.521 1.00 92.62 134 GLY A O 1
ATOM 1061 N N . PRO A 1 135 ? 4.090 7.268 -26.148 1.00 91.12 135 PRO A N 1
ATOM 1062 C CA . PRO A 1 135 ? 3.488 8.144 -25.144 1.00 91.12 135 PRO A CA 1
ATOM 1063 C C . PRO A 1 135 ? 3.962 7.814 -23.725 1.00 91.12 135 PRO A C 1
ATOM 1065 O O . PRO A 1 135 ? 4.052 6.647 -23.341 1.00 91.12 135 PRO A O 1
ATOM 1068 N N . ILE A 1 136 ? 4.257 8.846 -22.931 1.00 89.62 136 ILE A N 1
ATOM 1069 C CA . ILE A 1 136 ? 4.888 8.683 -21.612 1.00 89.62 136 ILE A CA 1
ATOM 1070 C C . ILE A 1 136 ? 4.053 7.799 -20.686 1.00 89.62 136 ILE A C 1
ATOM 1072 O O . ILE A 1 136 ? 4.592 6.861 -20.096 1.00 89.62 136 ILE A O 1
ATOM 1076 N N . VAL A 1 137 ? 2.746 8.056 -20.593 1.00 88.31 137 VAL A N 1
ATOM 1077 C CA . VAL A 1 137 ? 1.836 7.293 -19.725 1.00 88.31 137 VAL A CA 1
ATOM 1078 C C . VAL A 1 137 ? 1.801 5.822 -20.126 1.00 88.31 137 VAL A C 1
ATOM 1080 O O . VAL A 1 137 ? 2.009 4.959 -19.276 1.00 88.31 137 VAL A O 1
ATOM 1083 N N . ASP A 1 138 ? 1.632 5.522 -21.413 1.00 89.69 138 ASP A N 1
ATOM 1084 C CA . ASP A 1 138 ? 1.590 4.144 -21.914 1.00 89.69 138 ASP A CA 1
ATOM 1085 C C . ASP A 1 138 ? 2.904 3.409 -21.649 1.00 89.69 138 ASP A C 1
ATOM 1087 O O . ASP A 1 138 ? 2.921 2.257 -21.205 1.00 89.69 138 ASP A O 1
ATOM 1091 N N . ALA A 1 139 ? 4.024 4.095 -21.868 1.00 90.31 139 ALA A N 1
ATOM 1092 C CA . ALA A 1 139 ? 5.345 3.542 -21.647 1.00 90.31 139 ALA A CA 1
ATOM 1093 C C . ALA A 1 139 ? 5.605 3.277 -20.149 1.00 90.31 139 ALA A C 1
ATOM 1095 O O . ALA A 1 139 ? 6.246 2.280 -19.802 1.00 90.31 139 ALA A O 1
ATOM 1096 N N . ILE A 1 140 ? 5.123 4.139 -19.248 1.00 87.56 140 ILE A N 1
ATOM 1097 C CA . ILE A 1 140 ? 5.176 3.913 -17.794 1.00 87.56 140 ILE A CA 1
ATOM 1098 C C . ILE A 1 140 ? 4.286 2.727 -17.417 1.00 87.56 140 ILE A C 1
ATOM 1100 O O . ILE A 1 140 ? 4.763 1.804 -16.755 1.00 87.56 140 ILE A O 1
ATOM 1104 N N . LEU A 1 141 ? 3.032 2.706 -17.876 1.00 87.38 141 LEU A N 1
ATOM 1105 C CA . LEU A 1 141 ? 2.064 1.652 -17.565 1.00 87.38 141 LEU A CA 1
ATOM 1106 C C . LEU A 1 141 ? 2.556 0.280 -18.020 1.00 87.38 141 LEU A C 1
ATOM 1108 O O . LEU A 1 141 ? 2.536 -0.665 -17.230 1.00 87.38 141 LEU A O 1
ATOM 1112 N N . LYS A 1 142 ? 3.062 0.169 -19.253 1.00 89.75 142 LYS A N 1
ATOM 1113 C CA . LYS A 1 142 ? 3.598 -1.084 -19.802 1.00 89.75 142 LYS A CA 1
ATOM 1114 C C . LYS A 1 142 ? 4.697 -1.669 -18.912 1.00 89.75 142 LYS A C 1
ATOM 1116 O O . LYS A 1 142 ? 4.677 -2.860 -18.615 1.00 89.75 142 LYS A O 1
ATOM 1121 N N . ARG A 1 143 ? 5.630 -0.833 -18.451 1.00 89.19 143 ARG A N 1
ATOM 1122 C CA . ARG A 1 143 ? 6.758 -1.267 -17.608 1.00 89.19 143 ARG A CA 1
ATOM 1123 C C . ARG A 1 143 ? 6.327 -1.541 -16.167 1.00 89.19 143 ARG A C 1
ATOM 1125 O O . ARG A 1 143 ? 6.724 -2.546 -15.581 1.00 89.19 143 ARG A O 1
ATOM 1132 N N . ALA A 1 144 ? 5.476 -0.684 -15.604 1.00 88.31 144 ALA A N 1
ATOM 1133 C CA . ALA A 1 144 ? 4.927 -0.857 -14.262 1.00 88.31 144 ALA A CA 1
ATOM 1134 C C . ALA A 1 144 ? 4.082 -2.136 -14.146 1.00 88.31 144 ALA A C 1
ATOM 1136 O O . ALA A 1 144 ? 4.097 -2.785 -13.100 1.00 88.31 144 ALA A O 1
ATOM 1137 N N . MET A 1 145 ? 3.405 -2.541 -15.227 1.00 90.19 145 MET A N 1
ATOM 1138 C CA . MET A 1 145 ? 2.565 -3.739 -15.274 1.00 90.19 145 MET A CA 1
ATOM 1139 C C . MET A 1 145 ? 3.329 -5.015 -14.904 1.00 90.19 145 MET A C 1
ATOM 1141 O O . MET A 1 145 ? 2.782 -5.880 -14.226 1.00 90.19 145 MET A O 1
ATOM 1145 N N . ILE A 1 146 ? 4.594 -5.138 -15.308 1.00 91.62 146 ILE A N 1
ATOM 1146 C CA . ILE A 1 146 ? 5.416 -6.321 -15.011 1.00 91.62 146 ILE A CA 1
ATOM 1147 C C . ILE A 1 146 ? 5.634 -6.434 -13.503 1.00 91.62 146 ILE A C 1
ATOM 1149 O O . ILE A 1 146 ? 5.359 -7.469 -12.895 1.00 91.62 146 ILE A O 1
ATOM 1153 N N . PHE A 1 147 ? 6.050 -5.336 -12.874 1.00 89.56 147 PHE A N 1
ATOM 1154 C CA . PHE A 1 147 ? 6.212 -5.287 -11.426 1.00 89.56 147 PHE A CA 1
ATOM 1155 C C . PHE A 1 147 ? 4.880 -5.470 -10.685 1.00 89.56 147 PHE A C 1
ATOM 1157 O O . PHE A 1 147 ? 4.830 -6.183 -9.681 1.00 89.56 147 PHE A O 1
ATOM 1164 N N . GLY A 1 148 ? 3.793 -4.886 -11.196 1.00 90.25 148 GLY A N 1
ATOM 1165 C CA . GLY A 1 148 ? 2.443 -5.080 -10.667 1.00 90.25 148 GLY A CA 1
ATOM 1166 C C . GLY A 1 148 ? 2.031 -6.553 -10.665 1.00 90.25 148 GLY A C 1
ATOM 1167 O O . GLY A 1 148 ? 1.577 -7.057 -9.640 1.00 90.25 148 GLY A O 1
ATOM 1168 N N . LYS A 1 149 ? 2.284 -7.278 -11.762 1.00 91.69 149 LYS A N 1
ATOM 1169 C CA . LYS A 1 149 ? 2.045 -8.728 -11.863 1.00 91.69 149 LYS A CA 1
ATOM 1170 C C . LYS A 1 149 ? 2.888 -9.528 -10.870 1.00 91.69 149 LYS A C 1
ATOM 1172 O O . LYS A 1 149 ? 2.351 -10.409 -10.207 1.00 91.69 149 LYS A O 1
ATOM 1177 N N . ILE A 1 150 ? 4.174 -9.206 -10.711 1.00 92.31 150 ILE A N 1
ATOM 1178 C CA . ILE A 1 150 ? 5.048 -9.866 -9.722 1.00 92.31 150 ILE A CA 1
ATOM 1179 C C . ILE A 1 150 ? 4.499 -9.670 -8.302 1.00 92.31 150 ILE A C 1
ATOM 1181 O O . ILE A 1 150 ? 4.392 -10.636 -7.545 1.00 92.31 150 ILE A O 1
ATOM 1185 N N . ARG A 1 151 ? 4.104 -8.440 -7.942 1.00 90.56 151 ARG A N 1
ATOM 1186 C CA . ARG A 1 151 ? 3.471 -8.155 -6.643 1.00 90.56 151 ARG A CA 1
ATOM 1187 C C . ARG A 1 151 ? 2.163 -8.920 -6.473 1.00 90.56 151 ARG A C 1
ATOM 1189 O O . ARG A 1 151 ? 1.951 -9.495 -5.411 1.00 90.56 151 ARG A O 1
ATOM 1196 N N . ALA A 1 152 ? 1.318 -8.952 -7.501 1.00 90.31 152 ALA A N 1
ATOM 1197 C CA . ALA A 1 152 ? 0.054 -9.678 -7.475 1.00 90.31 152 ALA A CA 1
ATOM 1198 C C . ALA A 1 152 ? 0.268 -11.179 -7.229 1.00 90.31 152 ALA A C 1
ATOM 1200 O O . ALA A 1 152 ? -0.321 -11.733 -6.304 1.00 90.31 152 ALA A O 1
ATOM 1201 N N . VAL A 1 153 ? 1.166 -11.821 -7.985 1.00 92.06 153 VAL A N 1
ATOM 1202 C CA . VAL A 1 153 ? 1.512 -13.240 -7.794 1.00 92.06 153 VAL A CA 1
ATOM 1203 C C . VAL A 1 153 ? 2.039 -13.483 -6.383 1.00 92.06 153 VAL A C 1
ATOM 1205 O O . VAL A 1 153 ? 1.583 -14.413 -5.721 1.00 92.06 153 VAL A O 1
ATOM 1208 N N . ASN A 1 154 ? 2.939 -12.631 -5.888 1.00 91.31 154 ASN A N 1
ATOM 1209 C CA . ASN A 1 154 ? 3.480 -12.758 -4.536 1.00 91.31 154 ASN A CA 1
ATOM 1210 C C . ASN A 1 154 ? 2.380 -12.704 -3.464 1.00 91.31 154 ASN A C 1
ATOM 1212 O O . ASN A 1 154 ? 2.378 -13.507 -2.534 1.00 91.31 154 ASN A O 1
ATOM 1216 N N . SER A 1 155 ? 1.425 -11.784 -3.615 1.00 87.38 155 SER A N 1
ATOM 1217 C CA . SER A 1 155 ? 0.292 -11.626 -2.696 1.00 87.38 155 SER A CA 1
ATOM 1218 C C . SER A 1 155 ? -0.675 -12.811 -2.726 1.00 87.38 155 SER A C 1
ATOM 1220 O O . SER A 1 155 ? -1.246 -13.152 -1.690 1.00 87.38 155 SER A O 1
ATOM 1222 N N . LEU A 1 156 ? -0.834 -13.445 -3.892 1.00 87.69 156 LEU A N 1
ATOM 1223 C CA . LEU A 1 156 ? -1.709 -14.603 -4.105 1.00 87.69 156 LEU A CA 1
ATOM 1224 C C . LEU A 1 156 ? -1.084 -15.944 -3.698 1.00 87.69 156 LEU A C 1
ATOM 1226 O O . LEU A 1 156 ? -1.808 -16.926 -3.561 1.00 87.69 156 LEU A O 1
ATOM 1230 N N . THR A 1 157 ? 0.239 -16.012 -3.537 1.00 85.31 157 THR A N 1
ATOM 1231 C CA . THR A 1 157 ? 0.962 -17.279 -3.352 1.00 85.31 157 THR A CA 1
ATOM 1232 C C . THR A 1 157 ? 1.768 -17.298 -2.052 1.00 85.31 157 THR A C 1
ATOM 1234 O O . THR A 1 157 ? 1.220 -17.549 -0.981 1.00 85.31 157 THR A O 1
ATOM 1237 N N . THR A 1 158 ? 3.074 -17.061 -2.132 1.00 78.81 158 THR A N 1
ATOM 1238 C CA . THR A 1 158 ? 4.054 -17.337 -1.076 1.00 78.81 158 THR A CA 1
ATOM 1239 C C . THR A 1 158 ? 4.242 -16.187 -0.098 1.00 78.81 158 THR A C 1
ATOM 1241 O O . THR A 1 158 ? 4.792 -16.400 0.982 1.00 78.81 158 THR A O 1
ATOM 1244 N N . LYS A 1 159 ? 3.799 -14.972 -0.454 1.00 83.44 159 LYS A N 1
ATOM 1245 C CA . LYS A 1 159 ? 4.005 -13.739 0.324 1.00 83.44 159 LYS A CA 1
ATOM 1246 C C . LYS A 1 159 ? 5.477 -13.525 0.699 1.00 83.44 159 LYS A C 1
ATOM 1248 O O . LYS A 1 159 ? 5.794 -13.088 1.806 1.00 83.44 159 LYS A O 1
ATOM 1253 N N . ALA A 1 160 ? 6.383 -13.817 -0.232 1.00 88.62 160 ALA A N 1
ATOM 1254 C CA . ALA A 1 160 ? 7.809 -13.604 -0.053 1.00 88.62 160 ALA A CA 1
ATOM 1255 C C . ALA A 1 160 ? 8.149 -12.121 0.187 1.00 88.62 160 ALA A C 1
ATOM 1257 O O . ALA A 1 160 ? 7.445 -11.202 -0.246 1.00 88.62 160 ALA A O 1
ATOM 1258 N N . SER A 1 161 ? 9.268 -11.876 0.872 1.00 88.81 161 SER A N 1
ATOM 1259 C CA . SER A 1 161 ? 9.752 -10.518 1.126 1.00 88.81 161 SER A CA 1
ATOM 1260 C C . SER A 1 161 ? 10.292 -9.881 -0.157 1.00 88.81 161 SER A C 1
ATOM 1262 O O . SER A 1 161 ? 11.322 -10.292 -0.688 1.00 88.81 161 SER A O 1
ATOM 1264 N N . LEU A 1 162 ? 9.637 -8.812 -0.616 1.00 90.12 162 LEU A N 1
ATOM 1265 C CA . LEU A 1 162 ? 10.065 -8.016 -1.774 1.00 90.12 162 LEU A CA 1
ATOM 1266 C C . LEU A 1 162 ? 10.884 -6.773 -1.392 1.00 90.12 162 LEU A C 1
ATOM 1268 O O . LEU A 1 162 ? 11.089 -5.895 -2.228 1.00 90.12 162 LEU A O 1
ATOM 1272 N N . LYS A 1 163 ? 11.375 -6.664 -0.148 1.00 88.19 163 LYS A N 1
ATOM 1273 C CA . LYS A 1 163 ? 12.124 -5.474 0.315 1.00 88.19 163 LYS A CA 1
ATOM 1274 C C . LYS A 1 163 ? 13.324 -5.143 -0.581 1.00 88.19 163 LYS A C 1
ATOM 1276 O O . LYS A 1 163 ? 13.581 -3.968 -0.850 1.00 88.19 163 LYS A O 1
ATOM 1281 N N . GLU A 1 164 ? 14.009 -6.177 -1.064 1.00 88.25 164 GLU A N 1
ATOM 1282 C CA . GLU A 1 164 ? 15.176 -6.078 -1.949 1.00 88.25 164 GLU A CA 1
ATOM 1283 C C . GLU A 1 164 ? 14.824 -6.022 -3.442 1.00 88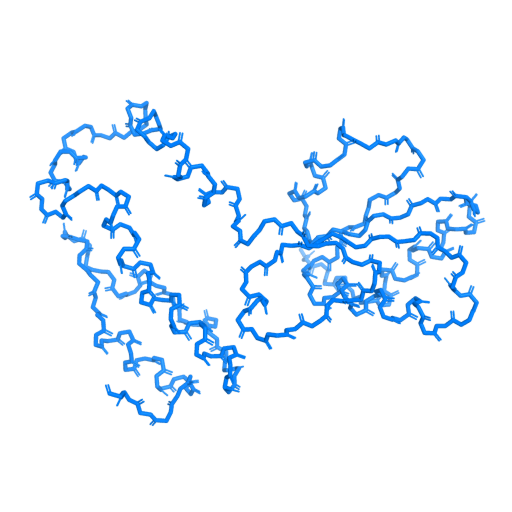.25 164 GLU A C 1
ATOM 1285 O O . GLU A 1 164 ? 15.713 -5.854 -4.274 1.00 88.25 164 GLU A O 1
ATOM 1290 N N . PHE A 1 165 ? 13.549 -6.174 -3.809 1.00 92.06 165 PHE A N 1
ATOM 1291 C CA . PHE A 1 165 ? 13.106 -6.091 -5.195 1.00 92.06 165 PHE A CA 1
ATOM 1292 C C . PHE A 1 165 ? 12.783 -4.634 -5.533 1.00 92.06 165 PHE A C 1
ATOM 1294 O O . PHE A 1 165 ? 11.661 -4.165 -5.333 1.00 92.06 165 PHE A O 1
ATOM 1301 N N . LYS A 1 166 ? 13.777 -3.878 -6.012 1.00 91.31 166 LYS A N 1
ATOM 1302 C CA . LYS A 1 166 ? 13.579 -2.478 -6.416 1.00 91.31 166 LYS A CA 1
ATOM 1303 C C . LYS A 1 166 ? 13.395 -2.405 -7.936 1.00 91.31 166 LYS A C 1
ATOM 1305 O O . LYS A 1 166 ? 14.360 -2.682 -8.644 1.00 91.31 166 L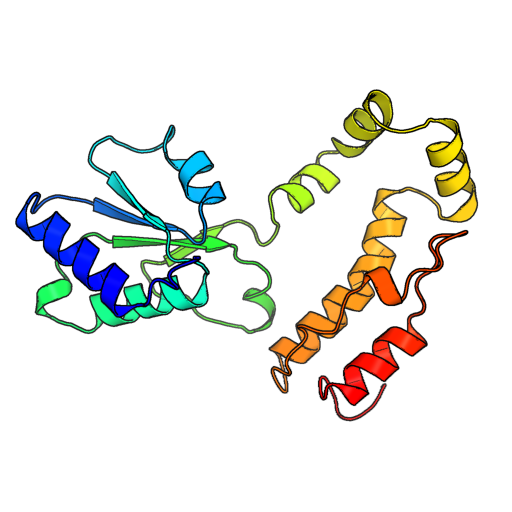YS A O 1
ATOM 1310 N N . PRO A 1 167 ? 12.220 -1.987 -8.458 1.00 89.12 167 PRO A N 1
ATOM 1311 C CA . PRO A 1 167 ? 11.952 -1.976 -9.900 1.00 89.12 167 PRO A CA 1
ATOM 1312 C C . PRO A 1 167 ? 13.019 -1.251 -10.722 1.00 89.12 167 PRO A C 1
ATOM 1314 O O . PRO A 1 167 ? 13.379 -1.713 -11.797 1.00 89.12 167 PRO A O 1
ATOM 1317 N N . ILE A 1 168 ? 13.577 -0.165 -10.179 1.00 90.50 168 ILE A N 1
ATOM 1318 C CA . ILE A 1 168 ? 14.614 0.651 -10.822 1.00 90.50 168 ILE A CA 1
ATOM 1319 C C . ILE A 1 168 ? 15.866 -0.143 -11.235 1.00 90.50 168 ILE A C 1
ATOM 1321 O O . ILE A 1 168 ? 16.547 0.236 -12.180 1.00 90.50 168 ILE A O 1
ATOM 1325 N N . GLN A 1 169 ? 16.166 -1.263 -10.569 1.00 93.06 169 GLN A N 1
ATOM 1326 C CA . GLN A 1 169 ? 17.352 -2.085 -10.848 1.00 93.06 169 GLN A CA 1
ATOM 1327 C C . GLN A 1 169 ? 17.292 -2.812 -12.200 1.00 93.06 169 GLN A C 1
ATOM 1329 O O . GLN A 1 169 ? 18.323 -3.301 -12.672 1.00 93.06 169 GLN A O 1
ATOM 1334 N N . PHE A 1 170 ? 16.103 -2.891 -12.799 1.00 93.94 170 PHE A N 1
ATOM 1335 C CA . PHE A 1 170 ? 15.854 -3.553 -14.079 1.00 93.94 170 PHE A CA 1
ATOM 1336 C C . PHE A 1 170 ? 15.667 -2.556 -15.229 1.00 93.94 170 PHE A C 1
ATOM 1338 O O . PHE A 1 170 ? 15.438 -2.972 -16.359 1.00 93.94 170 PHE A O 1
ATOM 1345 N N . PHE A 1 171 ? 15.770 -1.250 -14.970 1.00 91.94 171 PHE A N 1
ATOM 1346 C CA . PHE A 1 171 ? 15.731 -0.244 -16.026 1.00 91.94 171 PHE A CA 1
ATOM 1347 C C . PHE A 1 171 ? 17.125 -0.015 -16.607 1.00 91.94 171 PHE A C 1
ATOM 1349 O O . PHE A 1 171 ? 18.101 0.184 -15.877 1.00 91.94 171 PHE A O 1
ATOM 1356 N N . ASN A 1 172 ? 17.203 0.028 -17.932 1.00 89.88 172 ASN A N 1
ATOM 1357 C CA . ASN A 1 172 ? 18.349 0.587 -18.628 1.00 89.88 172 ASN A CA 1
ATOM 1358 C C . ASN A 1 172 ? 18.294 2.123 -18.519 1.00 89.88 172 ASN A C 1
ATOM 1360 O O . ASN A 1 172 ? 17.277 2.744 -18.821 1.00 89.88 172 ASN A O 1
ATOM 1364 N N . LYS A 1 173 ? 19.390 2.733 -18.058 1.00 85.56 173 LYS A N 1
ATOM 1365 C CA . LYS A 1 173 ? 19.462 4.175 -17.772 1.00 85.56 173 LYS A CA 1
ATOM 1366 C C . LYS A 1 173 ? 19.457 5.056 -19.022 1.00 85.56 173 LYS A C 1
ATOM 1368 O O . LYS A 1 173 ? 19.113 6.227 -18.919 1.00 85.56 173 LYS A O 1
ATOM 1373 N N . GLU A 1 174 ? 19.865 4.518 -20.164 1.00 83.56 174 GLU A N 1
ATOM 1374 C CA . GLU A 1 174 ? 20.035 5.281 -21.401 1.00 83.56 174 GLU A CA 1
ATOM 1375 C C . GLU A 1 174 ? 18.730 5.358 -22.188 1.00 83.56 174 GLU A C 1
ATOM 1377 O O . GLU A 1 174 ? 18.331 6.429 -22.635 1.00 83.56 174 GLU A O 1
ATOM 1382 N N . ASN A 1 175 ? 18.030 4.232 -22.326 1.00 84.69 175 ASN A N 1
ATOM 1383 C CA . ASN A 1 175 ? 16.847 4.128 -23.186 1.00 84.69 175 ASN A CA 1
ATOM 1384 C C . ASN A 1 175 ? 15.546 3.843 -22.417 1.00 84.69 175 ASN A C 1
ATOM 1386 O O . ASN A 1 175 ? 14.479 3.766 -23.028 1.00 84.69 175 ASN A O 1
ATOM 1390 N N . TRP A 1 176 ? 15.617 3.695 -21.089 1.00 86.19 176 TRP A N 1
ATOM 1391 C CA . TRP A 1 176 ? 14.483 3.379 -20.219 1.00 86.19 176 TRP A CA 1
ATOM 1392 C C . TRP A 1 176 ? 13.787 2.046 -20.536 1.00 86.19 176 TRP A C 1
ATOM 1394 O O . TRP A 1 176 ? 12.648 1.833 -20.119 1.00 86.19 176 TRP A O 1
ATOM 1404 N N . THR A 1 177 ? 14.426 1.109 -21.241 1.00 88.50 177 THR A N 1
ATOM 1405 C CA . THR A 1 177 ? 13.867 -0.243 -21.412 1.00 88.50 177 THR A CA 1
ATOM 1406 C C . THR A 1 177 ? 13.901 -1.012 -20.094 1.00 88.50 177 THR A C 1
ATOM 1408 O O . THR A 1 177 ? 14.812 -0.823 -19.288 1.00 88.50 177 THR A O 1
ATOM 1411 N N . TYR A 1 178 ? 12.917 -1.885 -19.875 1.00 91.06 178 TYR A N 1
ATOM 1412 C CA . TYR A 1 178 ? 12.824 -2.720 -18.678 1.00 91.06 178 TYR A CA 1
ATOM 1413 C C . TYR A 1 178 ? 13.240 -4.156 -19.005 1.00 91.06 178 TYR A C 1
ATOM 1415 O O . TYR A 1 178 ? 12.693 -4.757 -19.925 1.00 91.06 178 TYR A O 1
ATOM 1423 N N . ASP A 1 179 ? 14.208 -4.690 -18.265 1.00 93.88 179 ASP A N 1
ATOM 1424 C CA . ASP A 1 179 ? 14.693 -6.065 -18.398 1.00 93.88 179 ASP A CA 1
ATOM 1425 C C . ASP A 1 179 ? 13.738 -7.028 -17.671 1.00 93.88 179 ASP A C 1
ATOM 1427 O O . ASP A 1 179 ? 13.864 -7.286 -16.467 1.00 93.88 179 ASP A O 1
ATOM 1431 N N . GLU A 1 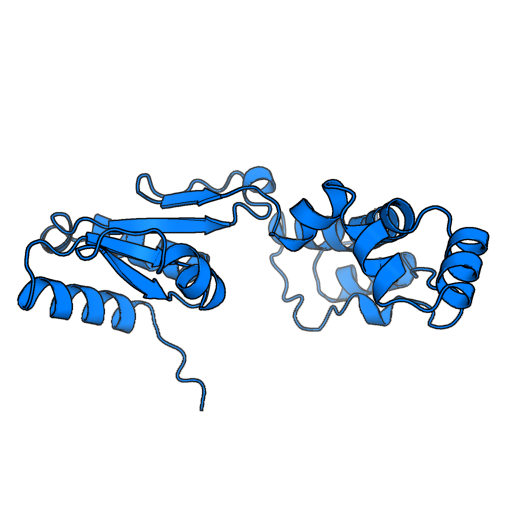180 ? 12.726 -7.499 -18.408 1.00 93.81 180 GLU A N 1
ATOM 1432 C CA . GLU A 1 180 ? 11.666 -8.360 -17.873 1.00 93.81 180 GLU A CA 1
ATOM 1433 C C . GLU A 1 180 ? 12.221 -9.708 -17.393 1.00 93.81 180 GLU A C 1
ATOM 1435 O O . GLU A 1 180 ? 11.878 -10.163 -16.300 1.00 93.81 180 GLU A O 1
ATOM 1440 N N . ASP A 1 181 ? 13.135 -10.313 -18.152 1.00 93.56 181 ASP A N 1
ATOM 1441 C CA . ASP A 1 181 ? 13.710 -11.626 -17.847 1.00 93.56 181 ASP A CA 1
ATOM 1442 C C . ASP A 1 181 ? 14.508 -11.600 -16.546 1.00 93.56 181 ASP A C 1
ATOM 1444 O O . ASP A 1 181 ? 14.378 -12.484 -15.684 1.00 93.56 181 ASP A O 1
ATOM 1448 N N . ARG A 1 182 ? 15.310 -10.549 -16.347 1.00 94.75 182 ARG A N 1
ATOM 1449 C CA . ARG A 1 182 ? 16.058 -10.362 -15.104 1.00 94.75 182 ARG A CA 1
ATOM 1450 C C . ARG A 1 182 ? 15.129 -10.093 -13.923 1.00 94.75 182 ARG A C 1
ATOM 1452 O O . ARG A 1 182 ? 15.394 -10.601 -12.826 1.00 94.75 182 ARG A O 1
ATOM 1459 N N . ALA A 1 183 ? 14.048 -9.340 -14.129 1.00 94.56 183 ALA A N 1
ATOM 1460 C CA . ALA A 1 183 ? 13.033 -9.096 -13.108 1.00 94.56 183 ALA A CA 1
ATOM 1461 C C . ALA A 1 183 ? 12.339 -10.403 -12.683 1.00 94.56 183 ALA A C 1
ATOM 1463 O O . ALA A 1 183 ? 12.289 -10.714 -11.489 1.00 94.56 183 ALA A O 1
ATOM 1464 N N . LEU A 1 184 ? 11.887 -11.214 -13.640 1.00 94.12 184 LEU A N 1
ATOM 1465 C CA . LEU A 1 184 ? 11.240 -12.505 -13.382 1.00 94.12 184 LEU A CA 1
ATOM 1466 C C . LEU A 1 184 ? 12.198 -13.501 -12.716 1.00 94.12 184 LEU A C 1
ATOM 1468 O O . LEU A 1 184 ? 11.852 -14.120 -11.708 1.00 94.12 184 LEU A O 1
ATOM 1472 N N . THR A 1 185 ? 13.442 -13.585 -13.192 1.00 94.19 185 THR A N 1
ATOM 1473 C CA . THR A 1 185 ? 14.479 -14.435 -12.586 1.00 94.19 185 THR A CA 1
ATOM 1474 C C . THR A 1 185 ? 14.738 -14.048 -11.130 1.00 94.19 185 THR A C 1
ATOM 1476 O O . THR A 1 185 ? 14.877 -14.912 -10.258 1.00 94.19 185 THR A O 1
ATOM 1479 N N . ARG A 1 186 ? 14.797 -12.744 -10.827 1.00 94.62 186 ARG A N 1
ATOM 1480 C CA . ARG A 1 186 ? 14.969 -12.271 -9.448 1.00 94.62 186 ARG A CA 1
ATOM 1481 C C . ARG A 1 186 ? 13.743 -12.580 -8.590 1.00 94.62 186 ARG A C 1
ATOM 1483 O O . ARG A 1 186 ? 13.928 -12.962 -7.438 1.00 94.62 186 ARG A O 1
ATOM 1490 N N . ALA A 1 187 ? 12.532 -12.459 -9.131 1.00 93.19 187 ALA A N 1
ATOM 1491 C CA . ALA A 1 187 ? 11.301 -12.798 -8.419 1.00 93.19 187 ALA A CA 1
ATOM 1492 C C . ALA A 1 187 ? 11.262 -14.285 -8.022 1.00 93.19 187 ALA A C 1
ATOM 1494 O O . ALA A 1 187 ? 10.994 -14.597 -6.861 1.00 93.19 187 ALA A O 1
ATOM 1495 N N . VAL A 1 188 ? 11.631 -15.194 -8.932 1.00 92.81 188 VAL A N 1
ATOM 1496 C CA . VAL A 1 188 ? 11.756 -16.635 -8.633 1.00 92.81 188 VAL A CA 1
ATOM 1497 C C . VAL A 1 188 ? 12.798 -16.885 -7.542 1.00 92.81 188 VAL A C 1
ATOM 1499 O O . VAL A 1 188 ? 12.519 -17.590 -6.578 1.00 92.81 188 VAL A O 1
ATOM 1502 N N . LYS A 1 189 ? 13.976 -16.249 -7.624 1.00 92.81 189 LYS A N 1
ATOM 1503 C CA . LYS A 1 189 ? 15.023 -16.373 -6.588 1.00 92.81 189 LYS A CA 1
ATOM 1504 C C . LYS A 1 189 ? 14.575 -15.888 -5.208 1.00 92.81 189 LYS A C 1
ATOM 1506 O O . LYS A 1 189 ? 15.083 -16.377 -4.207 1.00 92.81 189 LYS A O 1
ATOM 1511 N N . LEU A 1 190 ? 13.666 -14.916 -5.155 1.00 92.19 190 LEU A N 1
ATOM 1512 C CA . LEU A 1 190 ? 13.067 -14.441 -3.907 1.00 92.19 190 LEU A CA 1
ATOM 1513 C C . LEU A 1 190 ? 11.925 -15.340 -3.415 1.00 92.19 190 LEU A C 1
ATOM 1515 O O . LEU A 1 190 ? 11.413 -15.106 -2.328 1.00 92.19 190 LEU A O 1
ATOM 1519 N N . GLY A 1 191 ? 11.529 -16.354 -4.186 1.00 91.19 191 GLY A N 1
ATOM 1520 C CA . GLY A 1 191 ? 10.458 -17.275 -3.827 1.00 91.19 191 GLY A CA 1
ATOM 1521 C C . GLY A 1 191 ? 9.059 -16.765 -4.161 1.00 91.19 191 GLY A C 1
ATOM 1522 O O . GLY A 1 191 ? 8.097 -17.280 -3.603 1.00 91.19 191 GLY A O 1
ATOM 1523 N N . VAL A 1 192 ? 8.910 -15.780 -5.058 1.00 89.88 192 VAL A N 1
ATOM 1524 C CA . VAL A 1 192 ? 7.585 -15.300 -5.509 1.00 89.88 192 VAL A CA 1
ATOM 1525 C C . VAL A 1 192 ? 6.802 -16.407 -6.221 1.00 89.88 192 VAL A C 1
ATOM 1527 O O . VAL A 1 192 ? 5.590 -16.505 -6.071 1.00 89.88 192 VAL A O 1
ATOM 1530 N N . CYS A 1 193 ? 7.483 -17.250 -6.997 1.00 84.06 193 CYS A N 1
ATOM 1531 C CA . CYS A 1 193 ? 6.903 -18.421 -7.648 1.00 84.06 193 CYS A CA 1
ATOM 1532 C C . CYS A 1 193 ? 7.980 -19.487 -7.912 1.00 84.06 193 CYS A C 1
ATOM 1534 O O . CYS A 1 193 ? 9.176 -19.200 -7.864 1.00 84.06 193 CYS A O 1
ATOM 1536 N N . MET A 1 194 ? 7.552 -20.723 -8.195 1.00 78.06 194 MET A N 1
ATOM 1537 C CA . MET A 1 194 ? 8.452 -21.878 -8.359 1.00 78.06 194 MET A CA 1
ATOM 1538 C C . MET A 1 194 ? 9.257 -21.855 -9.668 1.00 78.06 194 MET A C 1
ATOM 1540 O O . MET A 1 194 ? 10.350 -22.413 -9.724 1.00 78.06 194 MET A O 1
ATOM 1544 N N . ARG A 1 195 ? 8.717 -21.250 -10.733 1.00 77.44 195 ARG A N 1
ATOM 1545 C CA . ARG A 1 195 ? 9.365 -21.111 -12.045 1.00 77.44 195 ARG A CA 1
ATOM 1546 C C . ARG A 1 195 ? 8.726 -19.982 -12.851 1.00 77.44 195 ARG A C 1
ATOM 1548 O O . ARG A 1 195 ? 7.581 -19.615 -12.588 1.00 77.44 195 ARG A O 1
ATOM 1555 N N . ILE A 1 196 ? 9.462 -19.476 -13.839 1.00 74.81 196 ILE A N 1
ATOM 1556 C CA . ILE A 1 196 ? 8.905 -18.624 -14.896 1.00 74.81 196 ILE A CA 1
ATOM 1557 C C . ILE A 1 196 ? 8.001 -19.519 -15.760 1.00 74.81 196 ILE A C 1
ATOM 1559 O O . ILE A 1 196 ? 8.388 -20.650 -16.064 1.00 74.81 196 ILE A O 1
ATOM 1563 N N . ALA A 1 197 ? 6.778 -19.061 -16.032 1.00 61.16 197 ALA A N 1
ATOM 1564 C CA . ALA A 1 197 ? 5.797 -19.777 -16.848 1.00 61.16 197 ALA A CA 1
ATOM 1565 C C . ALA A 1 197 ? 6.028 -19.521 -18.338 1.00 61.16 197 ALA A C 1
ATOM 1567 O O . ALA A 1 197 ? 6.406 -18.374 -18.665 1.00 61.16 197 ALA A O 1
#

Sequence (197 aa):
MICTREVGDIISEINMTVAAEPRAVFWLLEGVTDIKFFKPRIEQSTTLIECNGKYKLIEVIKRLNSVKTLQNIVVMGLVDNDYDWLTGFRLPENVVSTEPRDLEGVLLRANCIDNVLAEYANATAVNHFIKVNGPIVDAILKRAMIFGKIRAVNSLTTKASLKEFKPIQFFNKENWTYDEDRALTRAVKLGVCMRIA

Radius of gyration: 21.25 Å; chains: 1; bounding box: 39×45×59 Å

Secondary structure (DSSP, 8-state):
------HHHHHHHHHHHHHH-TT-EEEEESSHHHHHHHGGGS-TTEEEEE-SSHHHHHHHHHHHHH-GGGTTSEEEEEE--TTHHHHTPPPPTTEEE--SS-HHHHHHHTTHHHHHHHHHS-HHHHHHHHHHHSSHHHHHHHHHHHHHHHHHHHHHTT----TT--GGGGB-TTT--B-HHHHHHHHHHTTS-SS--

pLDDT: mean 88.11, std 8.34, range [35.47, 96.75]

Foldseek 3Di:
DPPQQALVNQLVVLVVCCVVPVQAAEEEEADPVVCVVCVVPDDPSYDYHHQVHDVSLQVSVVVLCPDPVNVSHHYAYEEACQVVVLQVDDGDPRYDHDYNDDPVRVCLPVPVVVVVCVPPNDPVVLVVLCVQQNDPSVSCCVLVVLVVVLVSLCSNPVVFDCVVVDQVVQADPPRRDGNSVVSQVVSCVSVSDVDDD